Protein 1USP (pdb70)

Foldseek 3Di:
DPDDWDWDWDDDQQIWIATPVRPGTFGAWDPVVVTPNDPTHYDQRVLFVVQQVLLVVLLVVVCVVVVHDQAPVKGKGKDWDWDDDDVDIAIEIEIEIEGPPDDPVVRVVSVSSLVVRVVNVVCPPPYPYHYYYPD/DDPDDWDWDWDDDQQIWIATPVRPDTFTAWDCVVVTPNDPTDHDQVVVFVVQQVLLVVLLVVVCVVVVHDFAPPKGKGWDWDQPVHDIEIEIEIEGPPDDQVVQVVSVSSLVVRVVNVVCPPPYHYHYYYDD

CATH classification: 2.20.25.10 (+1 more: 3.30.300.20)

InterPro domains:
  IPR003718 OsmC/Ohr conserved domain [PF02566] (40-136)
  IPR015946 K homology domain-like, alpha/beta [G3DSA:3.30.300.20] (45-139)
  IPR019953 Organic hydroperoxide resistance protein famiy [PTHR33797] (1-138)
  IPR019953 Organic hydroperoxide resistance protein famiy [TIGR03561] (4-137)
  IPR036102 OsmC/Ohr superfamily [SSF82784] (4-137)

B-factor: mean 30.64, std 10.86, range [13.03, 68.39]

Nearest PDB structures (foldseek):
  1usp-assembly1_B  TM=1.008E+00  e=1.840E-27  Deinococcus radiodurans R1 = ATCC 13939 = DSM 20539
  4xx2-assembly1_A  TM=9.517E-01  e=1.923E-16  Xylella fastidiosa 9a5c
  6mjn-assembly2_C  TM=9.266E-01  e=4.717E-16  Legionella pneumophila
  2bjo-assembly1_B  TM=8.890E-01  e=3.665E-15  Bacillus subtilis
  9k1j-assembly1_B  TM=9.140E-01  e=3.452E-14  Acinetobacter baumannii

Radius of gyration: 17.96 Å; Cα contacts (8 Å, |Δi|>4): 668; chains: 2; bounding box: 47×34×55 Å

Solvent-accessible surface area: 12002 Å² total

Organism: Deinococcus radiodurans (strain ATCC 13939 / DSM 20539 / JCM 16871 / CCUG 27074 / LMG 4051 / NBRC 15346 / NCIMB 9279 / VKM B-1422 / R1) (NCBI:txid243230)

Secondary structure (DSSP, 8-state):
--EEEEEEEE-SSS-EEEETTSS-EEEB----------S-B-HHHHHHHHHHHHHHHHHHHHHHHTT----SS-EEEEEEEEEEETTEEEEEEEEEEE-TT--HHHHHH--HHHHH-HHHHHHTTTS--EEEE--/--SEEEEEEEE-STT-EEEETTSS-EEEB----------S-B-HHHHHHHHHHHHHHHHHHHHHHHHT----TT-EEEEEEEEE--EEEEEEEEE-TT--HHHHHH--HHHHH-HHHHHHTTTS-EEEEE--

Sequence (267 aa):
NVYTAEATATGGRAGTTRSSDDRLNLDLSVPAEGGDGGPGTNPEQLFAAGYAACFQGALGVVSRRQKIDVPADSTITARVGLQKAGLAFALDVELEGHFPGLSREQAEGLHAAHEVCPYSAATRNNVDVRLKVREANVYTAEATATGGRAGTTRSSDDRLNLDLSVPAEGGDGGPGTNPEQLFAAGYAACFQGALGVVSRRNKIDVPADSTITARVGLQKFALDVELEGHFPGLSREQAEGLHAAHEVCPYSAATRNNVDVRLKVRE

Structure (mmCIF, N/CA/C/O backbone):
data_1USP
#
_entry.id   1USP
#
_cell.length_a   45.408
_cell.length_b   56.600
_cell.length_c   49.458
_cell.angle_alpha   90.00
_cell.angle_beta   90.27
_cell.angle_gamma   90.00
#
_symmetry.space_group_name_H-M   'P 1 21 1'
#
loop_
_entity.id
_entity.type
_entity.pdbx_description
1 polymer 'ORGANIC HYDROPEROXIDE RESISTANCE PROTEIN'
2 polymer 'ORGANIC HYDROPEROXIDE RESISTANCE PROTEIN'
3 non-polymer GLYCEROL
4 water water
#
loop_
_atom_site.group_PDB
_atom_site.id
_atom_site.type_symbol
_atom_site.label_atom_id
_atom_site.label_alt_id
_atom_site.label_comp_id
_atom_site.label_asym_id
_atom_site.label_entity_id
_atom_site.label_seq_id
_atom_site.pdbx_PDB_ins_code
_atom_site.Cartn_x
_atom_site.Cartn_y
_atom_site.Cartn_z
_atom_site.occupancy
_atom_site.B_iso_or_equiv
_atom_site.auth_seq_id
_atom_site.auth_comp_id
_atom_site.auth_asym_id
_atom_site.auth_atom_id
_atom_site.pdbx_PDB_model_num
ATOM 1 N N . ASN A 1 3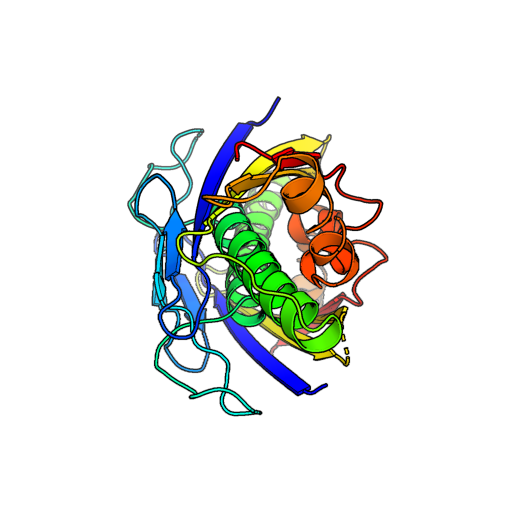 ? 9.793 3.029 7.357 1.00 44.84 3 ASN A N 1
ATOM 2 C CA . ASN A 1 3 ? 10.168 4.402 6.984 1.00 44.53 3 ASN A CA 1
ATOM 3 C C . ASN A 1 3 ? 9.005 5.413 6.968 1.00 43.10 3 ASN A C 1
ATOM 4 O O . ASN A 1 3 ? 8.281 5.543 5.981 1.00 43.84 3 ASN A O 1
ATOM 9 N N . VAL A 1 4 ? 8.877 6.135 8.079 1.00 40.62 4 VAL A N 1
ATOM 10 C CA . VAL A 1 4 ? 7.809 7.102 8.324 1.00 39.12 4 VAL A CA 1
ATOM 11 C C . VAL A 1 4 ? 8.159 8.565 7.971 1.00 36.58 4 VAL A C 1
ATOM 12 O O . VAL A 1 4 ? 7.273 9.433 7.991 1.00 35.49 4 VAL A O 1
ATOM 16 N N . TYR A 1 5 ? 9.436 8.834 7.677 1.00 32.57 5 TYR A N 1
ATOM 17 C CA . TYR A 1 5 ? 9.894 10.170 7.262 1.00 30.60 5 TYR A CA 1
ATOM 18 C C . TYR A 1 5 ? 11.311 10.115 6.664 1.00 28.43 5 TYR A C 1
ATOM 19 O O . TYR A 1 5 ? 12.129 9.323 7.102 1.00 27.24 5 TYR A O 1
ATOM 28 N N . THR A 1 6 ? 11.578 10.944 5.660 1.00 28.09 6 THR A N 1
ATOM 29 C CA . THR A 1 6 ? 12.931 11.101 5.106 1.00 27.63 6 THR A CA 1
ATOM 30 C C . THR A 1 6 ? 13.288 12.579 4.962 1.00 26.97 6 THR A C 1
ATOM 31 O O . THR A 1 6 ? 12.523 13.356 4.380 1.00 27.92 6 THR A O 1
ATOM 35 N N . ALA A 1 7 ? 14.441 12.958 5.514 1.00 23.81 7 ALA A N 1
ATOM 36 C CA . ALA A 1 7 ? 14.992 14.294 5.381 1.00 22.48 7 ALA A CA 1
ATOM 37 C C . ALA A 1 7 ? 16.172 14.274 4.428 1.00 21.72 7 ALA A C 1
ATOM 38 O O . ALA A 1 7 ? 16.883 13.272 4.318 1.00 21.06 7 ALA A O 1
ATOM 40 N N . GLU A 1 8 ? 16.382 15.393 3.762 1.00 21.40 8 GLU A N 1
ATOM 41 C CA . GLU A 1 8 ? 17.503 15.549 2.853 1.00 24.00 8 GLU A CA 1
ATOM 42 C C . GLU A 1 8 ? 18.183 16.883 3.028 1.00 23.25 8 GLU A C 1
ATOM 43 O O . GLU A 1 8 ? 17.526 17.902 3.154 1.00 24.24 8 GLU A O 1
ATOM 49 N N . ALA A 1 9 ? 19.513 16.874 2.997 1.00 21.52 9 ALA A N 1
ATOM 50 C CA . ALA A 1 9 ? 20.275 18.116 3.051 1.00 20.67 9 ALA A CA 1
ATOM 51 C C . ALA A 1 9 ? 21.462 18.015 2.150 1.00 20.07 9 ALA A C 1
ATOM 52 O O . ALA A 1 9 ? 21.988 16.937 1.939 1.00 21.07 9 ALA A O 1
ATOM 54 N N . THR A 1 10 ? 21.869 19.151 1.609 1.00 21.12 10 THR A N 1
ATOM 55 C CA . THR A 1 10 ? 23.050 19.215 0.780 1.00 21.96 10 THR A CA 1
ATOM 56 C C . THR A 1 10 ? 24.037 20.239 1.323 1.00 21.77 10 THR A C 1
ATOM 57 O O . THR A 1 10 ? 23.657 21.367 1.657 1.00 22.38 10 THR A O 1
ATOM 61 N N . ALA A 1 11 ? 25.305 19.843 1.396 1.00 22.53 11 ALA A N 1
ATOM 62 C CA . ALA A 1 11 ? 26.369 20.709 1.887 1.00 21.89 11 ALA A CA 1
ATOM 63 C C . ALA A 1 11 ? 27.383 20.997 0.794 1.00 22.81 11 ALA A C 1
ATOM 64 O O . ALA A 1 11 ? 27.754 20.092 0.052 1.00 20.22 11 ALA A O 1
ATOM 66 N N . THR A 1 12 ? 27.806 22.262 0.704 1.00 24.66 12 THR A N 1
ATOM 67 C CA . THR A 1 12 ? 28.901 22.698 -0.174 1.00 28.62 12 THR A CA 1
ATOM 68 C C . THR A 1 12 ? 30.146 22.952 0.673 1.00 33.05 12 THR A C 1
ATOM 69 O O . THR A 1 12 ? 30.063 22.977 1.896 1.00 33.98 12 THR A O 1
ATOM 73 N N . GLY A 1 13 ? 31.295 23.158 0.027 1.00 36.63 13 GLY A N 1
ATOM 74 C CA . GLY A 1 13 ? 32.547 23.368 0.743 1.00 39.88 13 GLY A CA 1
ATOM 75 C C . GLY A 1 13 ? 33.083 24.776 0.603 1.00 42.20 13 GLY A C 1
ATOM 76 O O . GLY A 1 13 ? 32.425 25.640 0.031 1.00 41.46 13 GLY A O 1
ATOM 77 N N . GLY A 1 14 ? 34.262 25.007 1.179 1.00 46.28 14 GLY A N 1
ATOM 78 C CA . GLY A 1 14 ? 35.149 26.082 0.747 1.00 48.92 14 GLY A CA 1
ATOM 79 C C . GLY A 1 14 ? 35.004 27.457 1.375 1.00 51.47 14 GLY A C 1
ATOM 80 O O . GLY A 1 14 ? 35.075 28.469 0.660 1.00 52.33 14 GLY A O 1
ATOM 81 N N . ARG A 1 15 ? 34.838 27.501 2.698 1.00 52.59 15 ARG A N 1
ATOM 82 C CA . ARG A 1 15 ? 34.763 28.759 3.464 1.00 52.97 15 ARG A CA 1
ATOM 83 C C . ARG A 1 15 ? 33.388 29.413 3.338 1.00 52.13 15 ARG A C 1
ATOM 84 O O . ARG A 1 15 ? 32.733 29.689 4.346 1.00 52.85 15 ARG A O 1
ATOM 86 N N . ALA A 1 16 ? 32.964 29.672 2.100 1.00 50.06 16 ALA A N 1
ATOM 87 C CA . ALA A 1 16 ? 31.578 29.989 1.803 1.00 46.92 16 ALA A CA 1
ATOM 88 C C . ALA A 1 16 ? 30.643 28.788 1.894 1.00 42.89 16 ALA A C 1
ATOM 89 O O . ALA A 1 16 ? 29.620 28.767 1.207 1.00 44.91 16 ALA A O 1
ATOM 90 N N . GLY A 1 17 ? 30.969 27.807 2.741 1.00 38.61 17 GLY A N 1
ATOM 91 C CA . GLY A 1 17 ? 30.198 26.581 2.856 1.00 33.25 17 GLY A CA 1
ATOM 92 C C . GLY A 1 17 ? 28.804 26.783 3.416 1.00 29.31 17 GLY A C 1
ATOM 93 O O . GLY A 1 17 ? 28.570 27.672 4.236 1.00 26.04 17 GLY A O 1
ATOM 94 N N . THR A 1 18 ? 27.860 25.962 2.963 1.00 26.91 18 THR A N 1
ATOM 95 C CA . THR A 1 18 ? 26.509 25.979 3.496 1.00 25.59 18 THR A CA 1
ATOM 96 C C . THR A 1 18 ? 26.037 24.551 3.666 1.00 23.30 18 THR A C 1
ATOM 97 O O . THR A 1 18 ? 26.555 23.644 3.029 1.00 21.81 18 THR A O 1
ATOM 101 N N . THR A 1 19 ? 25.034 24.358 4.508 1.00 21.39 19 THR A N 1
ATOM 102 C CA . THR A 1 19 ? 24.294 23.115 4.503 1.00 20.82 19 THR A CA 1
ATOM 103 C C . THR A 1 19 ? 22.798 23.460 4.539 1.00 20.85 19 THR A C 1
ATOM 104 O O . THR A 1 19 ? 22.361 24.296 5.318 1.00 20.73 19 THR A O 1
ATOM 108 N N . ARG A 1 20 ? 22.040 22.841 3.652 1.00 21.99 20 ARG A N 1
ATOM 109 C CA . ARG A 1 20 ? 20.707 23.309 3.325 1.00 24.43 20 ARG A CA 1
ATOM 110 C C . ARG A 1 20 ? 19.781 22.137 3.103 1.00 23.94 20 ARG A C 1
ATOM 111 O O . ARG A 1 20 ? 20.098 21.246 2.339 1.00 23.25 20 ARG A O 1
ATOM 119 N N . SER A 1 21 ? 18.632 22.132 3.767 1.00 23.55 21 SER A N 1
ATOM 120 C CA . SER A 1 21 ? 17.653 21.068 3.563 1.00 25.25 21 SER A CA 1
ATOM 121 C C . SER A 1 21 ? 16.879 21.279 2.262 1.00 26.27 21 SER A C 1
ATOM 122 O O . SER A 1 21 ? 16.713 22.408 1.797 1.00 25.79 21 SER A O 1
ATOM 125 N N . SER A 1 22 ? 16.406 20.184 1.692 1.00 28.48 22 SER A N 1
ATOM 126 C CA . SER A 1 22 ? 15.664 20.200 0.423 1.00 31.12 22 SER A CA 1
ATOM 127 C C . SER A 1 22 ? 14.368 21.025 0.456 1.00 33.08 22 SER A C 1
ATOM 128 O O . SER A 1 22 ? 13.874 21.444 -0.593 1.00 34.02 22 SER A O 1
ATOM 131 N N . ASP A 1 23 ? 13.840 21.273 1.655 1.00 32.48 23 ASP A N 1
ATOM 132 C CA . ASP A 1 23 ? 12.556 21.971 1.826 1.00 31.53 23 ASP A CA 1
ATOM 133 C C . ASP A 1 23 ? 12.706 23.395 2.359 1.00 31.25 23 ASP A C 1
ATOM 134 O O . ASP A 1 23 ? 11.719 24.009 2.770 1.00 30.39 23 ASP A O 1
ATOM 139 N N . ASP A 1 24 ? 13.945 23.894 2.383 1.00 31.13 24 ASP A N 1
ATOM 140 C CA . ASP A 1 24 ? 14.280 25.246 2.847 1.00 33.12 24 ASP A CA 1
ATOM 141 C C . ASP A 1 24 ? 14.146 25.503 4.359 1.00 31.38 24 ASP A C 1
ATOM 142 O O . ASP A 1 24 ? 14.394 26.630 4.811 1.00 31.79 24 ASP A O 1
ATOM 147 N N . ARG A 1 25 ? 13.798 24.488 5.151 1.00 29.93 25 ARG A N 1
ATOM 148 C CA . ARG A 1 25 ? 13.666 24.693 6.598 1.00 28.85 25 ARG A CA 1
ATOM 149 C C . ARG A 1 25 ? 15.016 24.988 7.247 1.00 26.65 25 ARG A C 1
ATOM 150 O O . ARG A 1 25 ? 15.096 25.745 8.210 1.00 26.87 25 ARG A O 1
ATOM 158 N N . LEU A 1 26 ? 16.070 24.377 6.723 1.00 24.65 26 LEU A N 1
ATOM 159 C CA . LEU A 1 26 ? 17.433 24.672 7.160 1.00 23.41 26 LEU A CA 1
ATOM 160 C C . LEU A 1 26 ? 18.203 25.348 6.039 1.00 23.25 26 LEU A C 1
ATOM 161 O O . LEU A 1 26 ? 18.273 24.827 4.947 1.00 22.49 26 LEU A O 1
ATOM 166 N N . ASN A 1 27 ? 18.792 26.500 6.331 1.00 23.27 27 ASN A N 1
ATOM 167 C CA . ASN A 1 27 ? 19.531 27.277 5.341 1.00 24.31 27 ASN A CA 1
ATOM 168 C C . ASN A 1 27 ? 20.714 27.917 6.080 1.00 22.49 27 ASN A C 1
ATOM 169 O O . ASN A 1 27 ? 20.712 29.090 6.483 1.00 20.28 27 ASN A O 1
ATOM 174 N N . LEU A 1 28 ? 21.734 27.104 6.277 1.00 22.15 28 LEU A N 1
ATOM 175 C CA . LEU A 1 28 ? 22.768 27.435 7.238 1.00 22.85 28 LEU A CA 1
ATOM 176 C C . LEU A 1 28 ? 24.114 27.615 6.598 1.00 22.90 28 LEU A C 1
ATOM 177 O O . LEU A 1 28 ? 24.514 26.869 5.715 1.00 23.65 28 LEU A O 1
ATOM 182 N N . ASP A 1 29 ? 24.813 28.623 7.082 1.00 22.02 29 ASP A N 1
ATOM 183 C CA . ASP A 1 29 ? 26.195 28.836 6.750 1.00 23.82 29 ASP A CA 1
ATOM 184 C C . ASP A 1 29 ? 27.003 27.959 7.663 1.00 23.09 29 ASP A C 1
ATOM 185 O O . ASP A 1 29 ? 26.546 27.627 8.771 1.00 20.99 29 ASP A O 1
ATOM 190 N N . LEU A 1 30 ? 28.193 27.584 7.199 1.00 22.21 30 LEU A N 1
ATOM 191 C CA . LEU A 1 30 ? 29.140 26.789 7.984 1.00 22.20 30 LEU A CA 1
ATOM 192 C C . LEU A 1 30 ? 30.401 27.590 8.189 1.00 21.73 30 LEU A C 1
ATOM 193 O O . LEU A 1 30 ? 30.864 28.260 7.255 1.00 20.68 30 LEU A O 1
ATOM 198 N N . SER A 1 31 ? 30.933 27.541 9.406 1.00 20.93 31 SER A N 1
ATOM 199 C CA . SER A 1 31 ? 32.222 28.138 9.712 1.00 23.01 31 SER A CA 1
ATOM 200 C C . SER A 1 31 ? 33.018 27.169 10.558 1.00 23.82 31 SER A C 1
ATOM 201 O O . SER A 1 31 ? 32.457 26.463 11.419 1.00 23.30 31 SER A O 1
ATOM 204 N N . VAL A 1 32 ? 34.329 27.133 10.329 1.00 24.66 32 VAL A N 1
ATOM 205 C CA . VAL A 1 32 ? 35.214 26.344 11.169 1.00 25.38 32 VAL A CA 1
ATOM 206 C C . VAL A 1 32 ? 35.555 27.163 12.407 1.00 26.14 32 VAL A C 1
ATOM 207 O O . VAL A 1 32 ? 35.978 28.325 12.287 1.00 25.78 32 VAL A O 1
ATOM 211 N N . PRO A 1 33 ? 35.329 26.601 13.596 1.00 26.30 33 PRO A N 1
ATOM 212 C CA . PRO A 1 33 ? 35.620 27.321 14.841 1.00 27.81 33 PRO A CA 1
ATOM 213 C C . PRO A 1 33 ? 37.090 27.710 15.021 1.00 30.84 33 PRO A C 1
ATOM 214 O O . PRO A 1 33 ? 38.005 26.993 14.602 1.00 29.63 33 PRO A O 1
ATOM 218 N N . ALA A 1 34 ? 37.289 28.875 15.629 1.00 33.98 34 ALA A N 1
ATOM 219 C CA . ALA A 1 34 ? 38.617 29.401 15.932 1.00 37.41 34 ALA A CA 1
ATOM 220 C C . ALA A 1 34 ? 39.455 28.406 16.730 1.00 39.88 34 ALA A C 1
ATOM 221 O O . ALA A 1 34 ? 40.670 28.363 16.584 1.00 40.27 34 ALA A O 1
ATOM 223 N N . GLU A 1 35 ? 38.784 27.596 17.546 1.00 42.44 35 GLU A N 1
ATOM 224 C CA . GLU A 1 35 ? 39.424 26.566 18.358 1.00 44.78 35 GLU A CA 1
ATOM 225 C C . GLU A 1 35 ? 40.138 25.479 17.520 1.00 45.36 35 GLU A C 1
ATOM 226 O O . GLU A 1 35 ? 41.114 24.880 17.988 1.00 46.77 35 GLU A O 1
ATOM 240 N N . GLY A 1 37 ? 41.421 26.263 14.372 1.00 40.57 37 GLY A N 1
ATOM 241 C CA . GLY A 1 37 ? 42.172 26.973 13.345 1.00 39.90 37 GLY A CA 1
ATOM 242 C C . GLY A 1 37 ? 41.346 27.615 12.242 1.00 39.82 37 GLY A C 1
ATOM 243 O O . GLY A 1 37 ? 41.895 28.055 11.232 1.00 39.84 37 GLY A O 1
ATOM 244 N N . GLY A 1 38 ? 40.029 27.683 12.427 1.00 38.19 38 GLY A N 1
ATOM 245 C CA . GLY A 1 38 ? 39.159 28.352 11.476 1.00 36.61 38 GLY A CA 1
ATOM 246 C C . GLY A 1 38 ? 39.019 29.814 11.829 1.00 35.74 38 GLY A C 1
ATOM 247 O O . GLY A 1 38 ? 39.581 30.264 12.814 1.00 36.29 38 GLY A O 1
ATOM 248 N N . ASP A 1 39 ? 38.243 30.548 11.041 1.00 35.12 39 ASP A N 1
ATOM 249 C CA . ASP A 1 39 ? 38.077 31.991 11.247 1.00 34.68 39 ASP A CA 1
ATOM 250 C C . ASP A 1 39 ? 37.063 32.374 12.353 1.00 33.09 39 ASP A C 1
ATOM 251 O O . ASP A 1 39 ? 36.950 33.543 12.702 1.00 31.07 39 ASP A O 1
ATOM 256 N N . GLY A 1 40 ? 36.347 31.396 12.908 1.00 31.26 40 GLY A N 1
ATOM 257 C CA . GLY A 1 40 ? 35.388 31.671 13.971 1.00 29.60 40 GLY A CA 1
ATOM 258 C C . GLY A 1 40 ? 34.210 32.514 13.511 1.00 27.64 40 GLY A C 1
ATOM 259 O O . GLY A 1 40 ? 33.671 33.304 14.279 1.00 27.30 40 GLY A O 1
ATOM 260 N N . GLY A 1 41 ? 33.818 32.342 12.251 1.00 25.44 41 GLY A N 1
ATOM 261 C CA . GLY A 1 41 ? 32.702 33.059 11.672 1.00 23.77 41 GLY A CA 1
ATOM 262 C C . GLY A 1 41 ? 31.362 32.607 12.233 1.00 23.22 41 GLY A C 1
ATOM 263 O O . GLY A 1 41 ? 31.310 31.676 13.040 1.00 24.63 41 GLY A O 1
ATOM 264 N N . PRO A 1 42 ? 30.289 33.250 11.794 1.00 20.82 42 PRO A N 1
ATOM 265 C CA . PRO A 1 42 ? 28.938 33.040 12.349 1.00 21.36 42 PRO A CA 1
ATOM 266 C C . PRO A 1 42 ? 28.234 31.754 11.903 1.00 21.12 42 PRO A C 1
ATOM 267 O O . PRO A 1 42 ? 27.148 31.457 12.412 1.00 21.72 42 PRO A O 1
ATOM 271 N N . GLY A 1 43 ? 28.795 31.043 10.927 1.00 20.14 43 GLY A N 1
ATOM 272 C CA . GLY A 1 43 ? 28.262 29.758 10.508 1.00 18.20 43 GLY A CA 1
ATOM 273 C C . GLY A 1 43 ? 28.412 28.697 11.588 1.00 17.29 43 GLY A C 1
ATOM 274 O O . GLY A 1 43 ? 29.250 28.831 12.493 1.00 18.83 43 GLY A O 1
ATOM 275 N N . THR A 1 44 ? 27.573 27.667 11.502 1.00 17.17 44 THR A N 1
ATOM 276 C CA . THR A 1 44 ? 27.559 26.5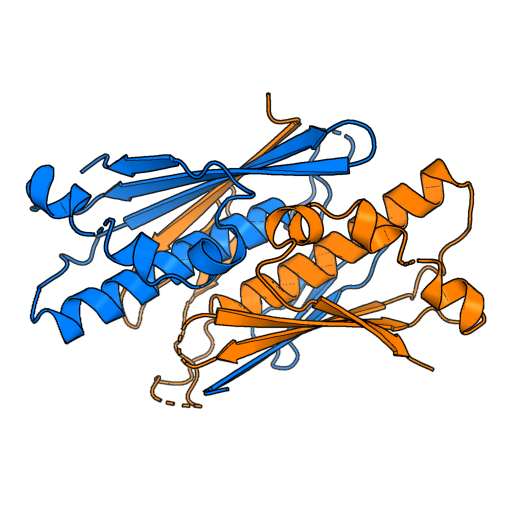45 12.437 1.00 16.86 44 THR A CA 1
ATOM 277 C C . THR A 1 44 ? 28.579 25.512 11.983 1.00 17.79 44 THR A C 1
ATOM 278 O O . THR A 1 44 ? 29.406 25.777 11.098 1.00 16.91 44 THR A O 1
ATOM 282 N N . ASN A 1 45 ? 28.579 24.351 12.631 1.00 17.16 45 ASN A N 1
ATOM 283 C CA . ASN A 1 45 ? 29.521 23.293 12.318 1.00 17.15 45 ASN A CA 1
ATOM 284 C C . ASN A 1 45 ? 28.866 21.937 12.642 1.00 17.89 45 ASN A C 1
ATOM 285 O O . ASN A 1 45 ? 27.814 21.903 13.296 1.00 18.35 45 ASN A O 1
ATOM 290 N N . PRO A 1 46 ? 29.451 20.829 12.192 1.00 17.75 46 PRO A N 1
ATOM 291 C CA . PRO A 1 46 ? 28.854 19.505 12.413 1.00 17.70 46 PRO A CA 1
ATOM 292 C C . PRO A 1 46 ? 28.629 19.104 13.876 1.00 17.38 46 PRO A C 1
ATOM 293 O O . PRO A 1 46 ? 27.617 18.508 14.192 1.00 15.44 46 PRO A O 1
ATOM 297 N N . GLU A 1 47 ? 29.548 19.446 14.763 1.00 17.43 47 GLU A N 1
ATOM 298 C CA . GLU A 1 47 ? 29.400 19.082 16.178 1.00 18.96 47 GLU A CA 1
ATOM 299 C C . GLU A 1 47 ? 28.240 19.833 16.787 1.00 16.57 47 GLU A C 1
ATOM 300 O O . GLU A 1 47 ? 27.468 19.298 17.573 1.00 16.81 47 GLU A O 1
ATOM 306 N N . GLN A 1 48 ? 28.129 21.095 16.415 1.00 15.38 48 GLN A N 1
ATOM 307 C CA . GLN A 1 48 ? 27.030 21.919 16.857 1.00 14.39 48 GLN A CA 1
ATOM 308 C C . GLN A 1 48 ? 25.690 21.466 16.302 1.00 13.79 48 GLN A C 1
ATOM 309 O O . GLN A 1 48 ? 24.668 21.479 16.998 1.00 14.68 48 GLN A O 1
ATOM 315 N N . LEU A 1 49 ? 25.682 21.030 15.050 1.00 14.20 49 LEU A N 1
ATOM 316 C CA . LEU A 1 49 ? 24.451 20.517 14.446 1.00 14.03 49 LEU A CA 1
ATOM 317 C C . LEU A 1 49 ? 24.049 19.213 15.152 1.00 15.02 49 LEU A C 1
ATOM 318 O O . LEU A 1 49 ? 22.876 18.986 15.447 1.00 13.03 49 LEU A O 1
ATOM 323 N N . PHE A 1 50 ? 25.036 18.397 15.494 1.00 14.28 50 PHE A N 1
ATOM 324 C CA . PHE A 1 50 ? 24.763 17.143 16.201 1.00 14.25 50 PHE A CA 1
ATOM 325 C C . PHE A 1 50 ? 24.153 17.424 17.580 1.00 13.97 50 PHE A C 1
ATOM 326 O O . PHE A 1 50 ? 23.215 16.745 17.996 1.00 15.16 50 PHE A O 1
ATOM 334 N N . ALA A 1 51 ? 24.682 18.431 18.259 1.00 14.76 51 ALA A N 1
ATOM 335 C CA . ALA A 1 51 ? 24.236 18.818 19.599 1.00 14.53 51 ALA A CA 1
ATOM 336 C C . ALA A 1 51 ? 22.800 19.272 19.506 1.00 15.57 51 ALA A C 1
ATOM 337 O O . ALA A 1 51 ? 21.959 18.798 20.244 1.00 15.83 51 ALA A O 1
ATOM 339 N N . ALA A 1 52 ? 22.512 20.141 18.536 1.00 13.80 52 ALA A N 1
ATOM 340 C CA . ALA A 1 52 ? 21.167 20.668 18.370 1.00 15.83 52 ALA A CA 1
ATOM 341 C C . ALA A 1 52 ? 20.178 19.565 18.036 1.00 15.67 52 ALA A C 1
ATOM 342 O O . ALA A 1 52 ? 19.060 19.549 18.555 1.00 17.73 52 ALA A O 1
ATOM 344 N N . GLY A 1 53 ? 20.594 18.633 17.188 1.00 13.62 53 GLY A N 1
ATOM 345 C CA . GLY A 1 53 ? 19.734 17.532 16.784 1.00 13.71 53 GLY A 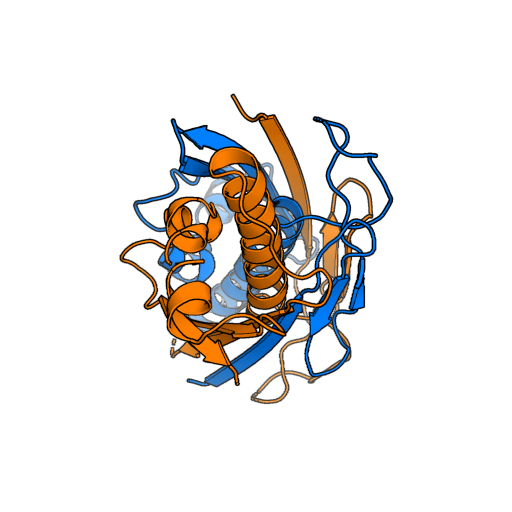CA 1
ATOM 346 C C . GLY A 1 53 ? 19.496 16.515 17.885 1.00 14.29 53 GLY A C 1
ATOM 347 O O . GLY A 1 53 ? 18.379 16.033 18.070 1.00 14.23 53 GLY A O 1
ATOM 348 N N . TYR A 1 54 ? 20.536 16.198 18.643 1.00 14.57 54 TYR A N 1
ATOM 349 C CA . TYR A 1 54 ? 20.433 15.191 19.712 1.00 15.71 54 TYR A CA 1
ATOM 350 C C . TYR A 1 54 ? 19.550 15.723 20.842 1.00 16.57 54 TYR A C 1
ATOM 351 O O . TYR A 1 54 ? 18.742 14.989 21.399 1.00 18.11 54 TYR A O 1
ATOM 360 N N . ALA A 1 55 ? 19.706 16.999 21.187 1.00 17.12 55 ALA A N 1
ATOM 361 C CA . ALA A 1 55 ? 18.847 17.608 22.201 1.00 17.47 55 ALA A CA 1
ATOM 362 C C . ALA A 1 55 ? 17.377 17.586 21.745 1.00 16.57 55 ALA A C 1
ATOM 363 O O . ALA A 1 55 ? 16.488 17.267 22.530 1.00 15.84 55 ALA A O 1
ATOM 365 N N . ALA A 1 56 ? 17.138 17.889 20.475 1.00 16.56 56 ALA A N 1
ATOM 366 C CA . ALA A 1 56 ? 15.783 17.880 19.920 1.00 18.29 56 ALA A CA 1
ATOM 367 C C . ALA A 1 56 ? 15.180 16.459 19.913 1.00 19.07 56 ALA A C 1
ATOM 368 O O . ALA A 1 56 ? 13.994 16.269 20.192 1.00 18.68 56 ALA A O 1
ATOM 370 N N . CYS A 1 57 ? 16.019 15.470 19.611 1.00 18.17 57 CYS A N 1
ATOM 371 C CA . CYS A 1 57 ? 15.607 14.066 19.531 1.00 19.77 57 CYS A CA 1
ATOM 372 C C . CYS A 1 57 ? 15.201 13.551 20.906 1.00 20.59 57 CYS A C 1
ATOM 373 O O . CYS A 1 57 ? 14.242 12.798 21.047 1.00 19.52 57 CYS A O 1
ATOM 376 N N . PHE A 1 58 ? 15.947 13.964 21.924 1.00 20.43 58 PHE A N 1
ATOM 377 C CA . PHE A 1 58 ? 15.624 13.599 23.308 1.00 21.12 58 PHE A CA 1
ATOM 378 C C . PHE A 1 58 ? 14.308 14.213 23.738 1.00 20.31 58 PHE A C 1
ATOM 379 O O . PHE A 1 58 ? 13.558 13.596 24.451 1.00 20.04 58 PHE A O 1
ATOM 387 N N . GLN A 1 59 ? 14.030 15.432 23.297 1.00 22.40 59 GLN A N 1
ATOM 388 C CA . GLN A 1 59 ? 12.755 16.077 23.579 1.00 23.44 59 GLN A CA 1
ATOM 389 C C . GLN A 1 59 ? 11.594 15.351 22.900 1.00 24.79 59 GLN A C 1
ATOM 390 O O . GLN A 1 59 ? 10.534 15.189 23.506 1.00 27.08 59 GLN A O 1
ATOM 396 N N . GLY A 1 60 ? 11.791 14.908 21.661 1.00 24.35 60 GLY A N 1
ATOM 397 C CA . GLY A 1 60 ? 10.801 14.089 20.970 1.00 25.40 60 GLY A CA 1
ATOM 398 C C . GLY A 1 60 ? 10.595 12.766 21.686 1.00 25.67 60 GLY A C 1
ATOM 399 O O . GLY A 1 60 ? 9.456 12.294 21.869 1.00 26.20 60 GLY A O 1
ATOM 400 N N . ALA A 1 61 ? 11.699 12.173 22.129 1.00 23.51 61 ALA A N 1
ATOM 401 C CA . ALA A 1 61 ? 11.641 10.919 22.885 1.00 24.60 61 ALA A CA 1
ATOM 402 C C . ALA A 1 61 ? 10.888 11.087 24.214 1.00 25.99 61 ALA A C 1
ATOM 403 O O . ALA A 1 61 ? 10.170 10.183 24.648 1.00 26.98 61 ALA A O 1
ATOM 405 N N . LEU A 1 62 ? 11.056 12.229 24.867 1.00 27.37 62 LEU A N 1
ATOM 406 C CA . LEU A 1 62 ? 10.285 12.511 26.073 1.00 28.73 62 LEU A CA 1
ATOM 407 C C . LEU A 1 62 ? 8.802 12.587 25.754 1.00 30.95 62 LEU A C 1
ATOM 408 O O . LEU A 1 62 ? 7.975 12.185 26.565 1.00 32.16 62 LEU A O 1
ATOM 413 N N . GLY A 1 63 ? 8.480 13.111 24.575 1.00 32.43 63 GLY A N 1
ATOM 414 C CA . GLY A 1 63 ? 7.111 13.165 24.088 1.00 34.75 63 GLY A CA 1
ATOM 415 C C . GLY A 1 63 ? 6.535 11.778 23.915 1.00 35.81 63 GLY A C 1
ATOM 416 O O . GLY A 1 63 ? 5.412 11.512 24.342 1.00 36.36 63 GLY A O 1
ATOM 417 N N . VAL A 1 64 ? 7.329 10.888 23.319 1.00 35.79 64 VAL A N 1
ATOM 418 C CA . VAL A 1 64 ? 6.939 9.503 23.084 1.00 36.46 64 VAL A CA 1
ATOM 419 C C . VAL A 1 64 ? 6.721 8.781 24.408 1.00 36.79 64 VAL A C 1
ATOM 420 O O . VAL A 1 64 ? 5.754 8.042 24.554 1.00 37.28 64 VAL A O 1
ATOM 424 N N . VAL A 1 65 ? 7.616 9.014 25.361 1.00 36.77 65 VAL A N 1
ATOM 425 C CA . VAL A 1 65 ? 7.580 8.339 26.649 1.00 37.96 65 VAL A CA 1
ATOM 426 C C . VAL A 1 65 ? 6.353 8.756 27.466 1.00 40.44 65 VAL A C 1
ATOM 427 O O . VAL A 1 65 ? 5.736 7.920 28.121 1.00 40.91 65 VAL A O 1
ATOM 431 N N . SER A 1 66 ? 5.999 10.035 27.423 1.00 42.71 66 SER A N 1
ATOM 432 C CA . SER A 1 66 ? 4.880 10.548 28.216 1.00 44.91 66 SER A CA 1
ATOM 433 C C . SER A 1 66 ? 3.546 9.990 27.722 1.00 46.68 66 SER A C 1
ATOM 434 O O . SER A 1 66 ? 2.689 9.631 28.524 1.00 46.68 66 SER A O 1
ATOM 437 N N . ARG A 1 67 ? 3.384 9.901 26.404 1.00 49.00 67 ARG A N 1
ATOM 438 C CA . ARG A 1 67 ? 2.159 9.365 25.802 1.00 51.04 67 ARG A CA 1
ATOM 439 C C . ARG A 1 67 ? 1.991 7.879 26.099 1.00 52.40 67 ARG A C 1
ATOM 440 O O . ARG A 1 67 ? 0.918 7.435 26.524 1.00 51.85 67 ARG A O 1
ATOM 448 N N . ARG A 1 68 ? 3.059 7.121 25.871 1.00 53.76 68 ARG A N 1
ATOM 449 C CA . ARG A 1 68 ? 3.047 5.676 26.073 1.00 55.49 68 ARG A CA 1
ATOM 450 C C . ARG A 1 68 ? 2.859 5.297 27.549 1.00 56.54 68 ARG A C 1
ATOM 451 O O . ARG A 1 68 ? 2.192 4.304 27.848 1.00 56.50 68 ARG A O 1
ATOM 459 N N . GLN A 1 69 ? 3.425 6.091 28.458 1.00 57.27 69 GLN A N 1
ATOM 460 C CA . GLN A 1 69 ? 3.350 5.807 29.894 1.00 58.38 69 GLN A CA 1
ATOM 461 C C . GLN A 1 69 ? 2.282 6.634 30.634 1.00 59.21 69 GLN A C 1
ATOM 462 O O . GLN A 1 69 ? 2.207 6.579 31.861 1.00 59.59 69 GLN A O 1
ATOM 468 N N . LYS A 1 70 ? 1.466 7.393 29.897 1.00 59.59 70 LYS A N 1
ATOM 469 C CA . LYS A 1 70 ? 0.463 8.300 30.489 1.00 60.15 70 LYS A CA 1
ATOM 470 C C . LYS A 1 70 ? 1.046 9.205 31.585 1.00 60.34 70 LYS A C 1
ATOM 471 O O . LYS A 1 70 ? 0.407 9.446 32.613 1.00 60.17 70 LYS A O 1
ATOM 474 N N . ILE A 1 71 ? 2.263 9.692 31.346 1.00 60.83 71 ILE A N 1
ATOM 475 C CA . ILE A 1 71 ? 2.995 10.544 32.281 1.00 61.08 71 ILE A CA 1
ATOM 476 C C . ILE A 1 71 ? 2.967 12.005 31.818 1.00 61.12 71 ILE A C 1
ATOM 477 O O . ILE A 1 71 ? 2.649 12.294 30.663 1.00 60.96 71 ILE A O 1
ATOM 479 N N . ASP A 1 72 ? 3.308 12.915 32.729 1.00 61.09 72 ASP A N 1
ATOM 480 C CA . ASP A 1 72 ? 3.267 14.351 32.460 1.00 61.05 72 ASP A CA 1
ATOM 481 C C . ASP A 1 72 ? 4.655 14.956 32.645 1.00 59.15 72 ASP A C 1
ATOM 482 O O . ASP A 1 72 ? 5.184 14.995 33.758 1.00 59.34 72 ASP A O 1
ATOM 487 N N . VAL A 1 73 ? 5.248 15.416 31.548 1.00 56.77 73 VAL A N 1
ATOM 488 C CA . VAL A 1 73 ? 6.561 16.054 31.593 1.00 54.89 73 VAL A CA 1
ATOM 489 C C . VAL A 1 73 ? 6.317 17.549 31.718 1.00 53.69 73 VAL A C 1
ATOM 490 O O . VAL A 1 73 ? 5.572 18.116 30.918 1.00 54.46 73 VAL A O 1
ATOM 494 N N . PRO A 1 74 ? 6.926 18.189 32.711 1.00 52.13 74 PRO A N 1
ATOM 495 C CA . PRO A 1 74 ? 6.604 19.578 33.043 1.00 52.02 74 PRO A CA 1
ATOM 496 C C . PRO A 1 74 ? 6.294 20.470 31.846 1.00 52.42 74 PRO A C 1
ATOM 497 O O . PRO A 1 74 ? 5.158 20.929 31.739 1.00 54.24 74 PRO A O 1
ATOM 501 N N . ALA A 1 75 ? 7.260 20.659 30.952 1.00 51.65 75 ALA A N 1
ATOM 502 C CA . ALA A 1 75 ? 7.291 21.809 30.032 1.00 50.86 75 ALA A CA 1
ATOM 503 C C . ALA A 1 75 ? 7.957 22.940 30.797 1.00 48.67 75 ALA A C 1
ATOM 504 O O . ALA A 1 75 ? 7.788 23.077 32.018 1.00 50.12 75 ALA A O 1
ATOM 506 N N . ASP A 1 76 ? 8.754 23.724 30.087 1.00 45.34 76 ASP A N 1
ATOM 507 C CA . ASP A 1 76 ? 9.872 24.409 30.720 1.00 43.32 76 ASP A CA 1
ATOM 508 C C . ASP A 1 76 ? 10.980 23.378 31.017 1.00 39.73 76 ASP A C 1
ATOM 509 O O . ASP A 1 76 ? 12.065 23.748 31.470 1.00 40.68 76 ASP A O 1
ATOM 511 N N . SER A 1 77 ? 10.707 22.093 30.768 1.00 36.23 77 SER A N 1
ATOM 512 C CA . SER A 1 77 ? 11.748 21.072 30.813 1.00 33.76 77 SER A CA 1
ATOM 513 C C . SER A 1 77 ? 12.708 21.311 29.640 1.00 30.83 77 SER A C 1
ATOM 514 O O . SER A 1 77 ? 12.311 21.703 28.545 1.00 30.77 77 SER A O 1
ATOM 517 N N . THR A 1 78 ? 13.973 21.035 29.885 1.00 29.07 78 THR A N 1
ATOM 518 C CA . THR A 1 78 ? 15.057 21.504 29.040 1.00 26.97 78 THR A CA 1
ATOM 519 C C . THR A 1 78 ? 16.096 20.358 28.887 1.00 23.18 78 THR A C 1
ATOM 520 O O . THR A 1 78 ? 16.383 19.695 29.854 1.00 20.97 78 THR A O 1
ATOM 524 N N . ILE A 1 79 ? 16.604 20.108 27.671 1.00 20.18 79 ILE A N 1
ATOM 525 C CA . ILE A 1 79 ? 17.664 19.133 27.425 1.00 18.09 79 ILE A CA 1
ATOM 526 C C . ILE A 1 79 ? 18.847 19.846 26.766 1.00 17.22 79 ILE A C 1
ATOM 527 O O . ILE A 1 79 ? 18.683 20.488 25.750 1.00 15.74 79 ILE A O 1
ATOM 532 N N . THR A 1 80 ? 20.023 19.729 27.361 1.00 18.28 80 THR A N 1
ATOM 533 C CA . THR A 1 80 ? 21.252 20.307 26.823 1.00 18.86 80 THR A CA 1
ATOM 534 C C . THR A 1 80 ? 22.203 19.196 26.374 1.00 19.29 80 THR A C 1
ATOM 535 O O . THR A 1 80 ? 22.579 18.314 27.164 1.00 20.75 80 THR A O 1
ATOM 539 N N . ALA A 1 81 ? 22.569 19.214 25.094 1.00 17.45 81 ALA A N 1
ATOM 540 C CA . ALA A 1 81 ? 23.623 18.349 24.575 1.00 15.24 81 ALA A CA 1
ATOM 541 C C . ALA A 1 81 ? 24.958 19.078 24.454 1.00 15.69 81 ALA A C 1
ATOM 542 O O . ALA A 1 81 ? 25.014 20.185 23.922 1.00 15.71 81 ALA A O 1
ATOM 544 N N . ARG A 1 82 ? 26.021 18.442 24.933 1.00 16.51 82 ARG A N 1
ATOM 545 C CA . ARG A 1 82 ? 27.385 18.907 24.763 1.00 18.32 82 ARG A CA 1
ATOM 546 C C . ARG A 1 82 ? 28.127 17.872 23.924 1.00 18.55 82 ARG A C 1
ATOM 547 O O . ARG A 1 82 ? 28.229 16.702 24.294 1.00 18.55 82 ARG A O 1
ATOM 555 N N . VAL A 1 83 ? 28.594 18.302 22.760 1.00 19.14 83 VAL A N 1
ATOM 556 C CA . VAL A 1 83 ? 29.225 17.432 21.788 1.00 19.35 83 VAL A CA 1
ATOM 557 C C . VAL A 1 83 ? 30.635 17.945 21.508 1.00 22.38 83 VAL A C 1
ATOM 558 O O . VAL A 1 83 ? 30.805 19.036 20.956 1.00 23.11 83 VAL A O 1
ATOM 562 N N . GLY A 1 84 ? 31.628 17.154 21.895 1.00 23.23 84 GLY A N 1
ATOM 563 C CA . GLY A 1 84 ? 33.030 17.494 21.715 1.00 24.25 84 GLY A CA 1
ATOM 564 C C . GLY A 1 84 ? 33.668 16.666 20.623 1.00 24.86 84 GLY A C 1
ATOM 565 O O . GLY A 1 84 ? 33.333 15.493 20.438 1.00 27.28 84 GLY A O 1
ATOM 566 N N . LEU A 1 85 ? 34.558 17.294 19.872 1.00 24.64 85 LEU A N 1
ATOM 567 C CA . LEU A 1 85 ? 35.355 16.621 18.866 1.00 24.70 85 LEU A CA 1
ATOM 568 C C . LEU A 1 85 ? 36.676 16.212 19.497 1.00 25.75 85 LEU A C 1
ATOM 569 O O . LEU A 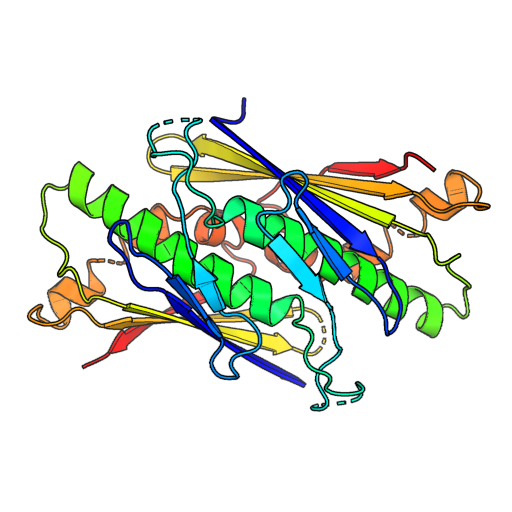1 85 ? 37.374 17.037 20.084 1.00 24.81 85 LEU A O 1
ATOM 574 N N . GLN A 1 86 ? 37.006 14.937 19.371 1.00 27.79 86 GLN A N 1
ATOM 575 C CA . GLN A 1 86 ? 38.249 14.395 19.891 1.00 31.65 86 GLN A CA 1
ATOM 576 C C . GLN A 1 86 ? 39.040 13.813 18.727 1.00 33.71 86 GLN A C 1
ATOM 577 O O . GLN A 1 86 ? 38.464 13.241 17.807 1.00 34.48 86 GLN A O 1
ATOM 583 N N . LYS A 1 87 ? 40.355 13.996 18.743 1.00 36.49 87 LYS A N 1
ATOM 584 C CA . LYS A 1 87 ? 41.229 13.370 17.758 1.00 39.29 87 LYS A CA 1
ATOM 585 C C . LYS A 1 87 ? 41.534 11.957 18.247 1.00 41.57 87 LYS A C 1
ATOM 586 O O . LYS A 1 87 ? 41.805 11.744 19.430 1.00 42.46 87 LYS A O 1
ATOM 592 N N . ALA A 1 88 ? 41.485 11.005 17.324 1.00 43.36 88 ALA A N 1
ATOM 593 C CA . ALA A 1 88 ? 41.665 9.589 17.627 1.00 44.67 88 ALA A CA 1
ATOM 594 C C . ALA A 1 88 ? 42.574 8.987 16.556 1.00 44.60 88 ALA A C 1
ATOM 595 O O . ALA A 1 88 ? 42.118 8.237 15.690 1.00 45.76 88 ALA A O 1
ATOM 597 N N . GLY A 1 89 ? 43.853 9.343 16.617 1.00 43.25 89 GLY A N 1
ATOM 598 C CA . GLY A 1 89 ? 44.808 8.989 15.584 1.00 42.48 89 GLY A CA 1
ATOM 599 C C . GLY A 1 89 ? 44.554 9.786 14.315 1.00 41.09 89 GLY A C 1
ATOM 600 O O . GLY A 1 89 ? 44.582 11.018 14.325 1.00 41.40 89 GLY A O 1
ATOM 601 N N . LEU A 1 90 ? 44.299 9.073 13.225 1.00 39.49 90 LEU A N 1
ATOM 602 C CA . LEU A 1 90 ? 43.873 9.682 11.967 1.00 38.10 90 LEU A CA 1
ATOM 603 C C . LEU A 1 90 ? 42.340 9.817 11.915 1.00 36.77 90 LEU A C 1
ATOM 604 O O . LEU A 1 90 ? 41.791 10.438 11.007 1.00 36.54 90 LEU A O 1
ATOM 609 N N . ALA A 1 91 ? 41.666 9.228 12.891 1.00 36.55 91 ALA A N 1
ATOM 610 C CA . ALA A 1 91 ? 40.215 9.302 12.993 1.00 36.17 91 ALA A CA 1
ATOM 611 C C . ALA A 1 91 ? 39.830 10.421 13.947 1.00 33.92 91 ALA A C 1
ATOM 612 O O . ALA A 1 91 ? 40.681 11.009 14.628 1.00 32.41 91 ALA A O 1
ATOM 614 N N . PHE A 1 92 ? 38.541 10.738 13.938 1.00 31.63 92 PHE A N 1
ATOM 615 C CA . PHE A 1 92 ? 37.936 11.637 14.893 1.00 29.80 92 PHE A CA 1
ATOM 616 C C . PHE A 1 92 ? 36.819 10.880 15.602 1.00 28.38 92 PHE A C 1
ATOM 617 O O . PHE A 1 92 ? 36.291 9.881 15.075 1.00 28.26 92 PHE A O 1
ATOM 625 N N . ALA A 1 93 ? 36.468 11.350 16.795 1.00 27.02 93 ALA A N 1
ATOM 626 C CA . ALA A 1 93 ? 35.365 10.774 17.566 1.00 26.34 93 ALA A CA 1
ATOM 627 C C . ALA A 1 93 ? 34.572 11.854 18.293 1.00 25.33 93 ALA A C 1
ATOM 628 O O . ALA A 1 93 ? 35.112 12.893 18.644 1.00 25.50 93 ALA A O 1
ATOM 630 N N . LEU A 1 94 ? 33.297 11.574 18.535 1.00 24.27 94 LEU A N 1
ATOM 631 C CA . LEU A 1 94 ? 32.420 12.474 19.265 1.00 24.16 94 LEU A CA 1
ATOM 632 C C . LEU A 1 94 ? 32.343 12.075 20.727 1.00 25.10 94 LEU A C 1
ATOM 633 O O . LEU A 1 94 ? 32.256 10.894 21.067 1.00 26.26 94 LEU A O 1
ATOM 638 N N . ASP A 1 95 ? 32.357 13.087 21.575 1.00 23.82 95 ASP A N 1
ATOM 639 C CA . ASP A 1 95 ? 32.180 12.947 22.996 1.00 25.99 95 ASP A CA 1
ATOM 640 C C . ASP A 1 95 ? 30.848 13.630 23.322 1.00 24.24 95 ASP A C 1
ATOM 641 O O . ASP A 1 95 ? 30.626 14.773 22.940 1.00 25.15 95 ASP A O 1
ATOM 646 N N . VAL A 1 96 ? 29.936 12.930 23.982 1.00 21.64 96 VAL A N 1
ATOM 647 C CA . VAL A 1 96 ? 28.581 13.444 24.164 1.00 21.44 96 VAL A CA 1
ATOM 648 C C . VAL A 1 96 ? 28.071 13.368 25.601 1.00 20.93 96 VAL A C 1
ATOM 649 O O . VAL A 1 96 ? 28.128 12.321 26.229 1.00 20.89 96 VAL A O 1
ATOM 653 N N . GLU A 1 97 ? 27.544 14.467 26.112 1.00 21.16 97 GLU A N 1
ATOM 654 C CA . GLU A 1 97 ? 26.741 14.391 27.332 1.00 20.61 97 GLU A CA 1
ATOM 655 C C . GLU A 1 97 ? 25.420 15.078 27.165 1.00 18.93 97 GLU A C 1
ATOM 656 O O . GLU A 1 97 ? 25.298 16.066 26.435 1.00 19.44 97 GLU A O 1
ATOM 662 N N . LEU A 1 98 ? 24.405 14.517 27.807 1.00 17.95 98 LEU A N 1
ATOM 663 C CA . LEU A 1 98 ? 23.051 15.044 27.731 1.00 18.05 98 LEU A CA 1
ATOM 664 C C . LEU A 1 98 ? 22.603 15.349 29.140 1.00 19.68 98 LEU A C 1
ATOM 665 O O . LEU A 1 98 ? 22.677 14.483 30.003 1.00 19.42 98 LEU A O 1
ATOM 670 N N . GLU A 1 99 ? 22.158 16.582 29.371 1.00 20.41 99 GLU A N 1
ATOM 671 C CA . GLU A 1 99 ? 21.790 17.051 30.708 1.00 21.40 99 GLU A CA 1
ATOM 672 C C . GLU A 1 99 ? 20.369 17.547 30.703 1.00 21.06 99 GLU A C 1
ATOM 673 O O . GLU A 1 99 ? 20.065 18.526 30.040 1.00 21.55 99 GLU A O 1
ATOM 679 N N . GLY A 1 100 ? 19.499 16.900 31.475 1.00 20.50 100 GLY A N 1
ATOM 680 C CA . GLY A 1 100 ? 18.124 17.329 31.585 1.00 21.96 100 GLY A CA 1
ATOM 681 C C . GLY A 1 100 ? 17.848 18.178 32.819 1.00 23.57 100 GLY A C 1
ATOM 682 O O . GLY A 1 100 ? 18.504 18.047 33.847 1.00 24.01 100 GLY A O 1
ATOM 683 N N . HIS A 1 101 ? 16.848 19.037 32.702 1.00 25.68 101 HIS A N 1
ATOM 684 C CA . HIS A 1 101 ? 16.310 19.810 33.828 1.00 27.48 101 HIS A CA 1
ATOM 685 C C . HIS A 1 101 ? 14.796 19.816 33.712 1.00 26.64 101 HIS A C 1
ATOM 686 O O . HIS A 1 101 ? 14.253 20.230 32.706 1.00 25.80 101 HIS A O 1
ATOM 693 N N . PHE A 1 102 ? 14.125 19.361 34.762 1.00 26.86 102 PHE A N 1
ATOM 694 C CA . PHE A 1 102 ? 12.691 19.143 34.754 1.00 27.66 102 PHE A CA 1
ATOM 695 C C . PHE A 1 102 ? 12.089 19.841 35.987 1.00 31.44 102 PHE A C 1
ATOM 696 O O . PHE A 1 102 ? 12.018 19.245 37.070 1.00 31.70 102 PHE A O 1
ATOM 704 N N . PRO A 1 103 ? 11.696 21.104 35.842 1.00 34.59 103 PRO A N 1
ATOM 705 C CA . PRO A 1 103 ? 11.148 21.860 36.978 1.00 35.94 103 PRO A CA 1
ATOM 706 C C . PRO A 1 103 ? 9.995 21.128 37.665 1.00 36.37 103 PRO A C 1
ATOM 707 O O . PRO A 1 103 ? 9.069 20.672 36.999 1.00 38.14 103 PRO A O 1
ATOM 711 N N . GLY A 1 104 ? 10.091 20.967 38.982 1.00 37.21 104 GLY A N 1
ATOM 712 C CA . GLY A 1 104 ? 9.020 20.360 39.762 1.00 37.14 104 GLY A CA 1
ATOM 713 C C . GLY A 1 104 ? 9.029 18.839 39.861 1.00 36.82 104 GLY A C 1
ATOM 714 O O . GLY A 1 104 ? 8.136 18.274 40.508 1.00 38.28 104 GLY A O 1
ATOM 715 N N . LEU A 1 105 ? 10.009 18.171 39.238 1.00 33.34 105 LEU A N 1
ATOM 716 C CA . LEU A 1 105 ? 10.146 16.717 39.358 1.00 31.28 105 LEU A CA 1
ATOM 717 C C . LEU A 1 105 ? 11.198 16.387 40.384 1.00 29.47 105 LEU A C 1
ATOM 718 O O . LEU A 1 105 ? 12.183 17.107 40.520 1.00 29.18 105 LEU A O 1
ATOM 723 N N . SER A 1 106 ? 11.007 15.281 41.096 1.00 28.43 106 SER A N 1
ATOM 724 C CA . SER A 1 106 ? 12.090 14.736 41.913 1.00 28.94 106 SER A CA 1
ATOM 725 C C . SER A 1 106 ? 13.256 14.303 41.019 1.00 28.59 106 SER A C 1
ATOM 726 O O . SER A 1 106 ? 13.098 14.052 39.824 1.00 27.58 106 SER A O 1
ATOM 729 N N . ARG A 1 107 ? 14.426 14.232 41.618 1.00 28.81 107 ARG A N 1
ATOM 730 C CA . ARG A 1 107 ? 15.603 13.718 40.956 1.00 29.79 107 ARG A CA 1
ATOM 731 C C . ARG A 1 107 ? 15.396 12.310 40.388 1.00 28.67 107 ARG A C 1
ATOM 732 O O . ARG A 1 107 ? 15.793 12.031 39.250 1.00 27.14 107 ARG A O 1
ATOM 740 N N . GLU A 1 108 ? 14.770 11.431 41.167 1.00 27.66 108 GLU A N 1
ATOM 741 C CA . GLU A 1 108 ? 14.515 10.069 40.713 1.00 28.40 108 GLU A CA 1
ATOM 742 C C . GLU A 1 108 ? 13.601 10.068 39.489 1.00 27.25 108 GLU A C 1
ATOM 743 O O . GLU A 1 108 ? 13.813 9.300 38.563 1.00 27.07 108 GLU A O 1
ATOM 746 N N . GLN A 1 109 ? 12.598 10.943 39.479 1.00 26.49 109 GLN A N 1
ATOM 747 C CA . GLN A 1 109 ? 11.672 11.018 38.357 1.00 26.25 109 GLN A CA 1
ATOM 748 C C . GLN A 1 109 ? 12.391 11.509 37.097 1.00 23.62 109 GLN A C 1
ATOM 749 O O . GLN A 1 109 ? 12.181 10.979 36.005 1.00 22.98 109 GLN A O 1
ATOM 755 N N . ALA A 1 110 ? 13.232 12.524 37.262 1.00 23.06 110 ALA A N 1
ATOM 756 C CA . ALA A 1 110 ? 13.970 13.107 36.151 1.00 21.63 110 ALA A CA 1
ATOM 757 C C . ALA A 1 110 ? 14.951 12.069 35.596 1.00 21.55 110 ALA A C 1
ATOM 758 O O . ALA A 1 110 ? 15.109 11.938 34.391 1.00 18.91 110 ALA A O 1
ATOM 760 N N . GLU A 1 111 ? 15.586 11.313 36.484 1.00 21.66 111 GLU A N 1
ATOM 761 C CA . GLU A 1 111 ? 16.550 10.311 36.061 1.00 22.31 111 GLU A CA 1
ATOM 762 C C . GLU A 1 111 ? 15.833 9.207 35.305 1.00 21.79 111 GLU A C 1
ATOM 763 O O . GLU A 1 111 ? 16.288 8.813 34.251 1.00 21.65 111 GLU A O 1
ATOM 769 N N . GLY A 1 112 ? 14.686 8.760 35.815 1.00 21.59 112 GLY A N 1
ATOM 770 C CA . GLY A 1 112 ? 13.798 7.865 35.085 1.00 21.07 112 GLY A CA 1
ATOM 771 C C . GLY A 1 112 ? 13.539 8.289 33.649 1.00 20.01 112 GLY A C 1
ATOM 772 O O . GLY A 1 112 ? 13.647 7.491 32.715 1.00 19.47 112 GLY A O 1
ATOM 773 N N . LEU A 1 113 ? 13.199 9.554 33.469 1.00 18.70 113 LEU A N 1
ATOM 774 C CA . LEU A 1 113 ? 12.870 10.072 32.145 1.00 19.09 113 LEU A CA 1
ATOM 775 C C . LEU A 1 113 ? 14.078 10.071 31.209 1.00 18.41 113 LEU A C 1
ATOM 776 O O . LEU A 1 113 ? 13.932 9.789 30.042 1.00 18.93 113 LEU A O 1
ATOM 789 N N . HIS A 1 115 ? 16.579 8.016 31.203 1.00 19.05 115 HIS A N 1
ATOM 790 C CA . HIS A 1 115 ? 16.884 6.660 30.748 1.00 18.61 115 HIS A CA 1
ATOM 791 C C . HIS A 1 115 ? 15.872 6.178 29.718 1.00 18.06 115 HIS A C 1
ATOM 792 O O . HIS A 1 115 ? 16.234 5.546 28.719 1.00 19.86 115 HIS A O 1
ATOM 799 N N . ALA A 1 116 ? 14.608 6.504 29.956 1.00 17.42 116 ALA A N 1
ATOM 800 C CA . ALA A 1 116 ? 13.521 6.180 29.047 1.00 18.27 116 ALA A CA 1
ATOM 801 C C . ALA A 1 116 ? 13.702 6.816 27.668 1.00 19.84 116 ALA A C 1
ATOM 802 O O . ALA A 1 116 ? 13.529 6.165 26.637 1.00 21.24 116 ALA A O 1
ATOM 804 N N . ALA A 1 117 ? 14.049 8.094 27.661 1.00 19.10 117 ALA A N 1
ATOM 805 C CA . ALA A 1 117 ? 14.338 8.810 26.442 1.00 19.40 117 ALA A CA 1
ATOM 806 C C . ALA A 1 117 ? 15.545 8.216 25.737 1.00 20.30 117 ALA A C 1
ATOM 807 O O . ALA A 1 117 ? 15.544 8.102 24.524 1.00 19.68 117 ALA A O 1
ATOM 809 N N . HIS A 1 118 ? 16.558 7.822 26.507 1.00 21.19 118 HIS A N 1
ATOM 810 C CA . HIS A 1 118 ? 17.787 7.272 25.946 1.00 21.23 118 HIS A CA 1
ATOM 811 C C . HIS A 1 118 ? 17.556 5.946 25.218 1.00 21.99 118 HIS A C 1
ATOM 812 O O . HIS A 1 118 ? 18.266 5.608 24.266 1.00 21.17 118 HIS A O 1
ATOM 819 N N . GLU A 1 119 ? 16.576 5.200 25.703 1.00 23.55 119 GLU A N 1
ATOM 820 C CA . GLU A 1 119 ? 16.209 3.927 25.131 1.00 24.82 119 GLU A CA 1
ATOM 821 C C . GLU A 1 119 ? 15.504 4.143 23.799 1.00 23.13 119 GLU A C 1
ATOM 822 O O . GLU A 1 119 ? 15.671 3.356 22.891 1.00 20.72 119 GLU A O 1
ATOM 828 N N . VAL A 1 120 ? 14.723 5.216 23.700 1.00 23.29 120 VAL A N 1
ATOM 829 C CA . VAL A 1 120 ? 13.877 5.472 22.534 1.00 23.67 120 VAL A CA 1
ATOM 830 C C . VAL A 1 120 ? 14.567 6.293 21.435 1.00 22.16 120 VAL A C 1
ATOM 831 O O . VAL A 1 120 ? 14.380 6.038 20.245 1.00 22.32 120 VAL A O 1
ATOM 835 N N . CYS A 1 121 ? 15.342 7.284 21.850 1.00 21.26 121 CYS A N 1
ATOM 836 C CA . CYS A 1 121 ? 15.922 8.265 20.944 1.00 21.55 121 CYS A CA 1
ATOM 837 C C . CYS A 1 121 ? 16.731 7.589 19.837 1.00 20.51 121 CYS A C 1
ATOM 838 O O . CYS A 1 121 ? 17.638 6.838 20.150 1.00 20.87 121 CYS A O 1
ATOM 841 N N . PRO A 1 122 ? 16.415 7.821 18.557 1.00 20.03 122 PRO A N 1
ATOM 842 C CA . PRO A 1 122 ? 17.214 7.242 17.471 1.00 18.95 122 PRO A CA 1
ATOM 843 C C . PRO A 1 122 ? 18.679 7.689 17.399 1.00 18.42 122 PRO A C 1
ATOM 844 O O . PRO A 1 122 ? 19.479 6.916 16.898 1.00 15.81 122 PRO A O 1
ATOM 848 N N . TYR A 1 123 ? 19.022 8.883 17.885 1.00 16.44 123 TYR A N 1
ATOM 849 C CA . TYR A 1 123 ? 20.430 9.297 17.924 1.00 17.75 123 TYR A CA 1
ATOM 850 C C . TYR A 1 123 ? 21.177 8.383 18.904 1.00 18.64 123 TYR A C 1
ATOM 851 O O . TYR A 1 123 ? 22.318 7.996 18.654 1.00 18.68 123 TYR A O 1
ATOM 860 N N . SER A 1 124 ? 20.537 8.048 20.032 1.00 19.22 124 SER A N 1
ATOM 861 C CA . SER A 1 124 ? 21.111 7.107 20.997 1.00 18.39 124 SER A CA 1
ATOM 862 C C . SER A 1 124 ? 21.277 5.702 20.419 1.00 19.20 124 SER A C 1
ATOM 863 O O . SER A 1 124 ? 22.320 5.045 20.633 1.00 19.23 124 SER A O 1
ATOM 866 N N . ALA A 1 125 ? 20.272 5.239 19.685 1.00 19.10 125 ALA A N 1
ATOM 867 C CA . ALA A 1 125 ? 20.380 3.955 18.985 1.00 19.39 125 ALA A CA 1
ATOM 868 C C . ALA A 1 125 ? 21.533 3.976 17.984 1.00 20.70 125 ALA A C 1
ATOM 869 O O . ALA A 1 125 ? 22.307 3.026 17.891 1.00 21.29 125 ALA A O 1
ATOM 871 N N . ALA A 1 126 ? 21.659 5.080 17.252 1.00 20.07 126 ALA A N 1
ATOM 872 C CA . ALA A 1 126 ? 22.698 5.240 16.225 1.00 20.67 126 ALA A CA 1
ATOM 873 C C . ALA A 1 126 ? 24.104 5.212 16.777 1.00 20.56 126 ALA A C 1
ATOM 874 O O . ALA A 1 126 ? 25.013 4.750 16.091 1.00 21.63 126 ALA A O 1
ATOM 876 N N . THR A 1 127 ? 24.287 5.733 17.995 1.00 18.00 127 THR A N 1
ATOM 877 C CA . THR A 1 127 ? 25.621 5.911 18.557 1.00 19.48 127 THR A CA 1
ATOM 878 C C . THR A 1 127 ? 25.961 4.895 19.637 1.00 21.05 127 THR A C 1
ATOM 879 O O . THR A 1 127 ? 27.051 4.941 20.218 1.00 21.14 127 THR A O 1
ATOM 883 N N . ARG A 1 128 ? 25.037 3.980 19.891 1.00 23.09 128 ARG A N 1
ATOM 884 C CA . ARG A 1 128 ? 25.200 2.985 20.939 1.00 24.93 128 ARG A CA 1
ATOM 885 C C . ARG A 1 128 ? 26.512 2.219 20.794 1.00 24.98 128 ARG A C 1
ATOM 886 O O . ARG A 1 128 ? 26.895 1.796 19.691 1.00 25.33 128 ARG A O 1
ATOM 894 N N . ASN A 1 129 ? 27.201 2.050 21.916 1.00 26.67 129 ASN A N 1
ATOM 895 C CA . ASN A 1 129 ? 28.479 1.320 21.981 1.00 28.03 129 ASN A CA 1
ATOM 896 C C . ASN A 1 129 ? 29.673 1.969 21.261 1.00 30.18 129 ASN A C 1
ATOM 897 O O . ASN A 1 129 ? 30.798 1.466 21.359 1.00 32.01 129 ASN A O 1
ATOM 902 N N . ASN A 1 130 ? 29.449 3.076 20.545 1.00 29.00 130 ASN A N 1
ATOM 903 C CA . ASN A 1 130 ? 30.531 3.826 19.898 1.00 27.61 130 ASN A CA 1
ATOM 904 C C . ASN A 1 130 ? 30.868 5.089 20.683 1.00 27.01 130 ASN A C 1
ATOM 905 O O . ASN A 1 130 ? 32.046 5.462 20.829 1.00 28.15 130 ASN A O 1
ATOM 910 N N . VAL A 1 131 ? 29.823 5.772 21.148 1.00 23.79 131 VAL A N 1
ATOM 911 C CA . VAL A 1 131 ? 29.960 6.995 21.917 1.00 22.42 131 VAL A CA 1
ATOM 912 C C . VAL A 1 131 ? 29.585 6.694 23.370 1.00 23.01 131 VAL A C 1
ATOM 913 O O . VAL A 1 131 ? 28.513 6.147 23.642 1.00 23.56 131 VAL A O 1
ATOM 917 N N . ASP A 1 132 ? 30.473 7.047 24.290 1.00 23.06 132 ASP A N 1
ATOM 918 C CA . ASP A 1 132 ? 30.270 6.870 25.739 1.00 23.91 132 ASP A CA 1
ATOM 919 C C . ASP A 1 132 ? 29.397 7.981 26.311 1.00 22.85 132 ASP A C 1
ATOM 920 O O . ASP A 1 132 ? 29.854 8.835 27.079 1.00 23.67 132 ASP A O 1
ATOM 925 N N . VAL A 1 133 ? 28.117 7.948 25.957 1.00 22.78 133 VAL A N 1
ATOM 926 C CA . VAL A 1 133 ? 27.198 9.022 26.266 1.00 23.05 133 VAL A CA 1
ATOM 927 C C . VAL A 1 133 ? 27.052 9.136 27.793 1.00 22.52 133 VAL A C 1
ATOM 928 O O . VAL A 1 133 ? 26.982 8.144 28.485 1.00 22.45 133 VAL A O 1
ATOM 932 N N . ARG A 1 134 ? 27.054 10.358 28.298 1.00 21.01 134 ARG A N 1
ATOM 933 C CA . ARG A 1 134 ? 26.838 10.628 29.707 1.00 22.27 134 ARG A CA 1
ATOM 934 C C . ARG A 1 134 ? 25.480 11.270 29.879 1.00 20.56 134 ARG A C 1
ATOM 935 O O . ARG A 1 134 ? 25.213 12.309 29.280 1.00 21.48 134 ARG A O 1
ATOM 943 N N . LEU A 1 135 ? 24.623 10.656 30.686 1.00 21.52 135 LEU A N 1
ATOM 944 C CA . LEU A 1 135 ? 23.302 11.200 31.018 1.00 22.14 135 LEU A CA 1
ATOM 945 C C . LEU A 1 135 ? 23.340 11.846 32.391 1.00 24.02 135 LEU A C 1
ATOM 946 O O . LEU A 1 135 ? 23.767 11.223 33.369 1.00 23.83 135 LEU A O 1
ATOM 951 N N . LYS A 1 136 ? 22.854 13.079 32.457 1.00 24.11 136 LYS A N 1
ATOM 952 C CA . LYS A 1 136 ? 22.925 13.896 33.657 1.00 25.59 136 LYS A CA 1
ATOM 953 C C . LYS A 1 136 ? 21.571 14.540 33.922 1.00 25.10 136 LYS A C 1
ATOM 954 O O . LYS A 1 136 ? 20.790 14.781 33.006 1.00 23.99 136 LYS A O 1
ATOM 960 N N . VAL A 1 137 ? 21.296 14.812 35.188 1.00 25.03 137 VAL A N 1
ATOM 961 C CA . VAL A 1 137 ? 20.131 15.594 35.578 1.00 26.67 137 VAL A CA 1
ATOM 962 C C . VAL A 1 137 ? 20.643 16.747 36.440 1.00 28.42 137 VAL A C 1
ATOM 963 O O . VAL A 1 137 ? 21.408 16.539 37.372 1.00 27.96 137 VAL A O 1
ATOM 967 N N . ARG A 1 138 ? 20.249 17.961 36.090 1.00 32.06 138 ARG A N 1
ATOM 968 C CA . ARG A 1 138 ? 20.528 19.139 36.901 1.00 36.06 138 ARG A CA 1
ATOM 969 C C . ARG A 1 138 ? 19.300 19.393 37.798 1.00 37.58 138 ARG A C 1
ATOM 970 O O . ARG A 1 138 ? 19.441 19.755 38.970 1.00 40.94 138 ARG A O 1
ATOM 978 N N . GLU A 1 139 ? 18.112 19.199 37.225 1.00 38.19 139 GLU A N 1
ATOM 979 C CA . GLU A 1 139 ? 16.807 19.231 37.917 1.00 41.20 139 GLU A CA 1
ATOM 980 C C . GLU A 1 139 ? 16.827 19.001 39.441 1.00 44.25 139 GLU A C 1
ATOM 981 O O . GLU A 1 139 ? 15.796 18.629 40.041 1.00 47.16 139 GLU A O 1
ATOM 983 N N . ALA B 2 2 ? 40.752 14.845 25.950 1.00 45.47 2 ALA B N 1
ATOM 984 C CA . ALA B 2 2 ? 40.252 16.249 25.915 1.00 45.00 2 ALA B CA 1
ATOM 985 C C . ALA B 2 2 ? 39.684 16.597 24.535 1.00 43.23 2 ALA B C 1
ATOM 986 O O . ALA B 2 2 ? 40.146 16.090 23.500 1.00 45.41 2 ALA B O 1
ATOM 988 N N . ASN B 2 3 ? 38.680 17.466 24.528 1.00 39.34 3 ASN B N 1
ATOM 989 C CA . ASN B 2 3 ? 38.012 17.868 23.298 1.00 36.48 3 ASN B CA 1
ATOM 990 C C . ASN B 2 3 ? 38.744 19.043 22.652 1.00 34.76 3 ASN B C 1
ATOM 991 O O . ASN B 2 3 ? 39.064 20.014 23.333 1.00 34.02 3 ASN B O 1
ATOM 996 N N . VAL B 2 4 ? 39.020 18.951 21.350 1.00 33.14 4 VAL B N 1
ATOM 997 C CA . VAL B 2 4 ? 39.594 20.074 20.600 1.00 32.88 4 VAL B CA 1
ATOM 998 C C . VAL B 2 4 ? 38.585 21.218 20.416 1.00 31.01 4 VAL B C 1
ATOM 999 O O . VAL B 2 4 ? 38.953 22.366 20.218 1.00 30.70 4 VAL B O 1
ATOM 1003 N N . TYR B 2 5 ? 37.305 20.881 20.478 1.00 28.49 5 TYR B N 1
ATOM 1004 C CA . TYR B 2 5 ? 36.228 21.863 20.404 1.00 24.90 5 TYR B CA 1
ATOM 1005 C C . TYR B 2 5 ? 35.006 21.186 21.004 1.00 23.02 5 TYR B C 1
ATOM 1006 O O . TYR B 2 5 ? 34.827 20.002 20.823 1.00 23.62 5 TYR B O 1
ATOM 1015 N N . THR B 2 6 ? 34.220 21.934 21.762 1.00 22.59 6 THR B N 1
ATOM 1016 C CA . THR B 2 6 ? 32.952 21.467 22.316 1.00 23.19 6 THR B CA 1
ATOM 1017 C C . THR B 2 6 ? 31.835 22.437 21.974 1.00 22.92 6 THR B C 1
ATOM 1018 O O . THR B 2 6 ? 31.964 23.633 22.195 1.00 24.15 6 THR B O 1
ATOM 1022 N N . ALA B 2 7 ? 30.762 21.906 21.395 1.00 21.93 7 ALA B N 1
ATOM 1023 C CA . ALA B 2 7 ? 29.550 22.652 21.085 1.00 19.48 7 ALA B CA 1
ATOM 1024 C C . ALA B 2 7 ? 28.462 22.279 22.104 1.00 20.04 7 ALA B C 1
ATOM 1025 O O . ALA B 2 7 ? 28.505 21.203 22.689 1.00 18.91 7 ALA B O 1
ATOM 1027 N N . GLU B 2 8 ? 27.505 23.179 22.303 1.00 20.81 8 GLU B N 1
ATOM 1028 C CA . GLU B 2 8 ? 26.389 22.986 23.217 1.00 21.55 8 GLU B CA 1
ATOM 1029 C C . GLU B 2 8 ? 25.102 23.527 22.632 1.00 19.99 8 GLU B C 1
ATOM 1030 O O . GLU B 2 8 ? 25.071 24.619 22.041 1.00 17.79 8 GLU B O 1
ATOM 1036 N N . ALA B 2 9 ? 24.023 22.789 22.838 1.00 18.38 9 ALA B N 1
ATOM 1037 C CA . ALA B 2 9 ? 22.718 23.223 22.415 1.00 19.27 9 ALA B CA 1
ATOM 1038 C C . ALA B 2 9 ? 21.656 22.736 23.377 1.00 19.88 9 ALA B C 1
ATOM 1039 O O . ALA B 2 9 ? 21.775 21.666 23.974 1.00 20.15 9 ALA B O 1
ATOM 1041 N N . THR B 2 10 ? 20.637 23.561 23.553 1.00 18.92 10 THR B N 1
ATOM 1042 C CA . THR B 2 10 ? 19.514 23.244 24.422 1.00 19.60 10 THR B CA 1
ATOM 1043 C C . THR B 2 10 ? 18.226 23.279 23.641 1.00 20.56 10 THR B C 1
ATOM 1044 O O . THR B 2 10 ? 17.983 24.234 22.900 1.00 20.11 10 THR B O 1
ATOM 1048 N N . ALA B 2 11 ? 17.419 22.228 23.811 1.00 19.82 11 ALA B N 1
ATOM 1049 C CA . ALA B 2 11 ? 16.118 22.120 23.203 1.00 20.36 11 ALA B CA 1
ATOM 1050 C C . ALA B 2 11 ? 15.015 22.147 24.254 1.00 22.58 11 ALA B C 1
ATOM 1051 O O . ALA B 2 11 ? 15.187 21.626 25.368 1.00 20.08 11 ALA B O 1
ATOM 1053 N N . THR B 2 12 ? 13.896 22.763 23.879 1.00 26.52 12 THR B N 1
ATOM 1054 C CA . THR B 2 12 ? 12.626 22.682 24.618 1.00 30.69 12 THR B CA 1
ATOM 1055 C C . THR B 2 12 ? 11.619 21.811 23.875 1.00 35.55 12 THR B C 1
ATOM 1056 O O . THR B 2 12 ? 11.726 21.593 22.666 1.00 36.35 12 THR B O 1
ATOM 1060 N N . GLY B 2 13 ? 10.623 21.337 24.614 1.00 40.42 13 GLY B N 1
ATOM 1061 C CA . GLY B 2 13 ? 9.625 20.423 24.088 1.00 43.51 13 GLY B CA 1
ATOM 1062 C C . GLY B 2 13 ? 8.341 21.128 23.719 1.00 45.53 13 GLY B C 1
ATOM 1063 O O . GLY B 2 13 ? 8.228 22.349 23.854 1.00 44.55 13 GLY B O 1
ATOM 1064 N N . GLY B 2 14 ? 7.377 20.337 23.252 1.00 48.43 14 GLY B N 1
ATOM 1065 C CA . GLY B 2 14 ? 6.077 20.840 22.841 1.00 50.48 14 GLY B CA 1
ATOM 1066 C C . GLY B 2 14 ? 5.994 21.024 21.339 1.00 52.13 14 GLY B C 1
ATOM 1067 O O . GLY B 2 14 ? 6.884 20.592 20.594 1.00 53.34 14 GLY B O 1
ATOM 1068 N N . ARG B 2 15 ? 4.908 21.660 20.901 1.00 53.16 15 ARG B N 1
ATOM 1069 C CA . ARG B 2 15 ? 4.710 22.010 19.497 1.00 52.58 15 ARG B CA 1
ATOM 1070 C C . ARG B 2 15 ? 5.370 23.355 19.194 1.00 51.19 15 ARG B C 1
ATOM 1071 O O . ARG B 2 15 ? 5.732 23.623 18.044 1.00 52.25 15 ARG B O 1
ATOM 1073 N N . ALA B 2 16 ? 5.526 24.193 20.225 1.00 48.44 16 ALA B N 1
ATOM 1074 C CA . ALA B 2 16 ? 6.322 25.411 20.125 1.00 45.66 16 ALA B CA 1
ATOM 1075 C C . ALA B 2 16 ? 7.782 25.215 20.531 1.00 42.26 16 ALA B C 1
ATOM 1076 O O . ALA B 2 16 ? 8.404 26.113 21.108 1.00 43.42 16 ALA B O 1
ATOM 1077 N N . GLY B 2 17 ? 8.342 24.047 20.227 1.00 38.02 17 GLY B N 1
ATOM 1078 C CA . GLY B 2 17 ? 9.682 23.710 20.685 1.00 32.94 17 GLY B CA 1
ATOM 1079 C C . GLY B 2 17 ? 10.761 24.439 19.905 1.00 27.63 17 GLY B C 1
ATOM 1080 O O . GLY B 2 17 ? 10.531 24.849 18.772 1.00 25.04 17 GLY B O 1
ATOM 1081 N N . THR B 2 18 ? 11.929 24.605 20.526 1.00 25.83 18 THR B N 1
ATOM 1082 C CA . THR B 2 18 ? 13.115 25.169 19.873 1.00 24.96 18 THR B CA 1
ATOM 1083 C C . THR B 2 18 ? 14.376 24.370 20.215 1.00 22.21 18 THR B C 1
ATOM 1084 O O . THR B 2 18 ? 14.410 23.619 21.206 1.00 21.98 18 THR B O 1
ATOM 1088 N N . THR B 2 19 ? 15.402 24.523 19.385 1.00 19.51 19 THR B N 1
ATOM 1089 C CA . THR B 2 19 ? 16.752 24.059 19.689 1.00 18.66 19 THR B CA 1
ATOM 1090 C C . THR B 2 19 ? 17.751 25.155 19.294 1.00 17.76 19 THR B C 1
ATOM 1091 O O . THR B 2 19 ? 17.668 25.764 18.216 1.00 17.44 19 THR B O 1
ATOM 1095 N N . ARG B 2 20 ? 18.673 25.424 20.201 1.00 16.62 20 ARG B N 1
ATOM 1096 C CA . ARG B 2 20 ? 19.423 26.658 20.184 1.00 16.32 20 ARG B CA 1
ATOM 1097 C C . ARG B 2 20 ? 20.788 26.444 20.778 1.00 16.19 20 ARG B C 1
ATOM 1098 O O . ARG B 2 20 ? 20.906 25.974 21.929 1.00 16.08 20 ARG B O 1
ATOM 1106 N N . SER B 2 21 ? 21.825 26.770 20.013 1.00 16.41 21 SER B N 1
ATOM 1107 C CA . SER B 2 21 ? 23.179 26.613 20.505 1.00 16.91 21 SER B CA 1
ATOM 1108 C C . SER B 2 21 ? 23.516 27.700 21.514 1.00 18.34 21 SER B C 1
ATOM 1109 O O . SER B 2 21 ? 22.906 28.769 21.539 1.00 18.06 21 SER B O 1
ATOM 1112 N N . SER B 2 22 ? 24.527 27.429 22.324 1.00 19.26 22 SER B N 1
ATOM 1113 C CA . SER B 2 22 ? 24.933 28.338 23.389 1.00 20.28 22 SER B CA 1
ATOM 1114 C C . SER B 2 22 ? 25.541 29.655 22.873 1.00 19.10 22 SER B C 1
ATOM 1115 O O . SER B 2 22 ? 25.634 30.605 23.628 1.00 18.66 22 SER B O 1
ATOM 1118 N N . ASP B 2 23 ? 25.976 29.679 21.616 1.00 18.17 23 ASP B N 1
ATOM 1119 C CA . ASP B 2 23 ? 26.489 30.900 20.958 1.00 17.39 23 ASP B CA 1
ATOM 1120 C C . ASP B 2 23 ? 25.504 31.562 19.992 1.00 16.91 23 ASP B C 1
ATOM 1121 O O . ASP B 2 23 ? 25.834 32.552 19.318 1.00 17.93 23 ASP B O 1
ATOM 1126 N N . ASP B 2 24 ? 24.277 31.052 19.963 1.00 17.69 24 ASP B N 1
ATOM 1127 C CA . ASP B 2 24 ? 23.236 31.467 19.034 1.00 19.59 24 ASP B CA 1
ATOM 1128 C C . ASP B 2 24 ? 23.507 31.260 17.539 1.00 19.73 24 ASP B C 1
ATOM 1129 O O . ASP B 2 24 ? 22.694 31.703 16.739 1.00 20.83 24 ASP B O 1
ATOM 1134 N N . ARG B 2 25 ? 24.600 30.590 17.164 1.00 18.24 25 ARG B N 1
ATOM 1135 C CA . ARG B 2 25 ? 24.847 30.260 15.749 1.00 19.04 25 ARG B CA 1
ATOM 1136 C C . ARG B 2 25 ? 23.722 29.430 15.132 1.00 19.53 25 ARG B C 1
ATOM 1137 O O . ARG B 2 25 ? 23.432 29.534 13.918 1.00 17.34 25 ARG B O 1
ATOM 1145 N N . LEU B 2 26 ? 23.130 28.582 15.966 1.00 18.94 26 LEU B N 1
ATOM 1146 C CA . LEU B 2 26 ? 21.889 27.900 15.651 1.00 19.05 26 LEU B CA 1
ATOM 1147 C C . LEU B 2 26 ? 20.846 28.388 16.627 1.00 19.61 26 LEU B C 1
ATOM 1148 O O . LEU B 2 26 ? 21.050 28.338 17.849 1.00 20.08 26 LEU B O 1
ATOM 1153 N N . ASN B 2 27 ? 19.724 28.834 16.079 1.00 19.44 27 ASN B N 1
ATOM 1154 C CA . ASN B 2 27 ? 18.602 29.303 16.866 1.00 22.41 27 ASN B CA 1
ATOM 1155 C C . ASN B 2 27 ? 17.360 28.953 16.062 1.00 21.88 27 ASN B C 1
ATOM 1156 O O . ASN B 2 27 ? 16.928 29.715 15.186 1.00 23.01 27 ASN B O 1
ATOM 1161 N N . LEU B 2 28 ? 16.818 27.767 16.326 1.00 22.42 28 LEU B N 1
ATOM 1162 C CA . LEU B 2 28 ? 15.889 27.119 15.413 1.00 22.81 28 LEU B CA 1
ATOM 1163 C C . LEU B 2 28 ? 14.599 26.712 16.112 1.00 24.16 28 LEU B C 1
ATOM 1164 O O . LEU B 2 28 ? 14.605 26.394 17.302 1.00 25.73 28 LEU B O 1
ATOM 1169 N N . ASP B 2 29 ? 13.497 26.737 15.367 1.00 23.72 29 ASP B N 1
ATOM 1170 C CA . ASP B 2 29 ? 12.241 26.154 15.814 1.00 24.79 29 ASP B CA 1
ATOM 1171 C C . ASP B 2 29 ? 12.173 24.699 15.384 1.00 23.39 29 ASP B C 1
ATOM 1172 O O . ASP B 2 29 ? 12.841 24.278 14.424 1.00 20.81 29 ASP B O 1
ATOM 1177 N N . LEU B 2 30 ? 11.347 23.951 16.101 1.00 21.61 30 LEU B N 1
ATOM 1178 C CA . LEU B 2 30 ? 11.134 22.540 15.861 1.00 23.29 30 LEU B CA 1
ATOM 1179 C C . LEU B 2 30 ? 9.672 22.317 15.513 1.00 23.66 30 LEU B C 1
ATOM 1180 O O . LEU B 2 30 ? 8.774 22.809 16.207 1.00 24.47 30 LEU B O 1
ATOM 1185 N N . SER B 2 31 ? 9.446 21.612 14.417 1.00 24.02 31 SER B N 1
ATOM 1186 C CA . SER B 2 31 ? 8.110 21.159 14.041 1.00 25.22 31 SER B CA 1
ATOM 1187 C C . SER B 2 31 ? 8.166 19.669 13.700 1.00 26.62 31 SER B C 1
ATOM 1188 O O . SER B 2 31 ? 9.118 19.196 13.063 1.00 27.68 31 SER B O 1
ATOM 1191 N N . VAL B 2 32 ? 7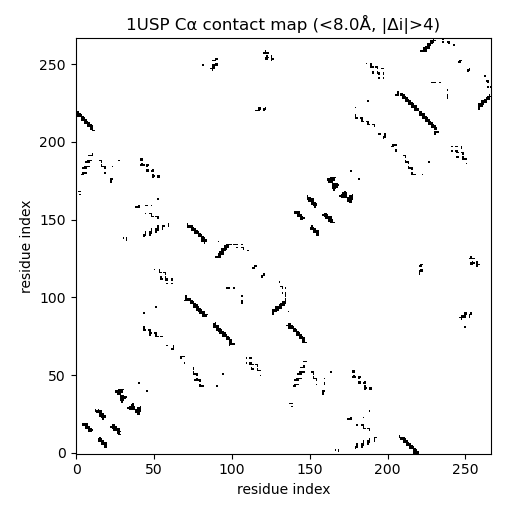.158 18.924 14.142 1.00 26.34 32 VAL B N 1
ATOM 1192 C CA . VAL B 2 32 ? 6.966 17.542 13.712 1.00 28.37 32 VAL B CA 1
ATOM 1193 C C . VAL B 2 32 ? 6.457 17.520 12.268 1.00 28.70 32 VAL B C 1
ATOM 1194 O O . VAL B 2 32 ? 5.466 18.181 11.961 1.00 29.68 32 VAL B O 1
ATOM 1198 N N . PRO B 2 33 ? 7.117 16.789 11.370 1.00 29.09 33 PRO B N 1
ATOM 1199 C CA . PRO B 2 33 ? 6.668 16.745 9.974 1.00 30.00 33 PRO B CA 1
ATOM 1200 C C . PRO B 2 33 ? 5.224 16.256 9.838 1.00 29.91 33 PRO B C 1
ATOM 1201 O O . PRO B 2 33 ? 4.810 15.396 10.610 1.00 27.56 33 PRO B O 1
ATOM 1205 N N . ALA B 2 34 ? 4.496 16.804 8.866 1.00 31.60 34 ALA B N 1
ATOM 1206 C CA . ALA B 2 34 ? 3.120 16.400 8.565 1.00 33.43 34 ALA B CA 1
ATOM 1207 C C . ALA B 2 34 ? 3.031 14.893 8.354 1.00 33.86 34 ALA B C 1
ATOM 1208 O O . ALA B 2 34 ? 2.147 14.232 8.884 1.00 33.29 34 ALA B O 1
ATOM 1210 N N . GLU B 2 35 ? 4.010 14.359 7.630 1.00 35.50 35 GLU B N 1
ATOM 1211 C CA . GLU B 2 35 ? 4.075 12.943 7.267 1.00 37.13 35 GLU B CA 1
ATOM 1212 C C . GLU B 2 35 ? 4.054 12.019 8.487 1.00 37.37 35 GLU B C 1
ATOM 1213 O O . GLU B 2 35 ? 3.677 10.845 8.379 1.00 37.63 35 GLU B O 1
ATOM 1227 N N . GLY B 2 37 ? 2.379 12.902 11.394 1.00 37.14 37 GLY B N 1
ATOM 1228 C CA . GLY B 2 37 ? 1.232 13.277 12.197 1.00 37.76 37 GLY B CA 1
ATOM 1229 C C . GLY B 2 37 ? 1.386 14.613 12.895 1.00 37.93 37 GLY B C 1
ATOM 1230 O O . GLY B 2 37 ? 0.603 14.934 13.794 1.00 38.96 37 GLY B O 1
ATOM 1231 N N . GLY B 2 38 ? 2.382 15.393 12.484 1.00 37.25 38 GLY B N 1
ATOM 1232 C CA . GLY B 2 38 ? 2.692 16.658 13.119 1.00 37.78 38 GLY B CA 1
ATOM 1233 C C . GLY B 2 38 ? 2.034 17.814 12.395 1.00 38.20 38 GLY B C 1
ATOM 1234 O O . GLY B 2 38 ? 1.441 17.619 11.343 1.00 37.94 38 GLY B O 1
ATOM 1235 N N . ASP B 2 39 ? 2.152 19.014 12.950 1.00 39.25 39 ASP B N 1
ATOM 1236 C CA . ASP B 2 39 ? 1.569 20.215 12.336 1.00 41.48 39 ASP B CA 1
ATOM 1237 C C . ASP B 2 39 ? 2.271 20.663 11.045 1.00 40.74 39 ASP B C 1
ATOM 1238 O O . ASP B 2 39 ? 1.785 21.559 10.352 1.00 39.74 39 ASP B O 1
ATOM 1243 N N . GLY B 2 40 ? 3.418 20.053 10.736 1.00 39.60 40 GLY B N 1
ATOM 1244 C CA . GLY B 2 40 ? 4.141 20.336 9.506 1.00 37.82 40 GLY B CA 1
ATOM 1245 C C . GLY B 2 40 ? 4.529 21.791 9.354 1.00 36.54 40 GLY B C 1
ATOM 1246 O O . GLY B 2 40 ? 4.557 22.307 8.246 1.00 36.99 40 GLY B O 1
ATOM 1247 N N . GLY B 2 41 ? 4.840 22.444 10.469 1.00 35.56 41 GLY B N 1
ATOM 1248 C CA . GLY B 2 41 ? 5.203 23.850 10.478 1.00 35.15 41 GLY B CA 1
ATOM 1249 C C . GLY B 2 41 ? 6.584 24.121 9.905 1.00 34.06 41 GLY B C 1
ATOM 1250 O O . GLY B 2 41 ? 7.239 23.213 9.391 1.00 32.78 41 GLY B O 1
ATOM 1251 N N . PRO B 2 42 ? 7.033 25.368 10.005 1.00 33.28 42 PRO B N 1
ATOM 1252 C CA . PRO B 2 42 ? 8.303 25.789 9.400 1.00 32.55 42 PRO B CA 1
ATOM 1253 C C . PRO B 2 42 ? 9.561 25.313 10.142 1.00 31.36 42 PRO B C 1
ATOM 1254 O O . PRO B 2 42 ? 10.665 25.427 9.603 1.00 30.64 42 PRO B O 1
ATOM 1258 N N . GLY B 2 43 ? 9.391 24.806 11.360 1.00 29.80 43 GLY B N 1
ATOM 1259 C CA . GLY B 2 43 ? 10.492 24.258 12.132 1.00 28.17 43 GLY B CA 1
ATOM 1260 C C . GLY B 2 43 ? 11.112 22.997 11.548 1.00 25.11 43 GLY B C 1
ATOM 1261 O O . GLY B 2 43 ? 10.492 22.273 10.756 1.00 25.61 43 GLY B O 1
ATOM 1262 N N . THR B 2 44 ? 12.356 22.752 11.950 1.00 22.66 44 THR B N 1
ATOM 1263 C CA . THR B 2 44 ? 13.130 21.590 11.535 1.00 21.6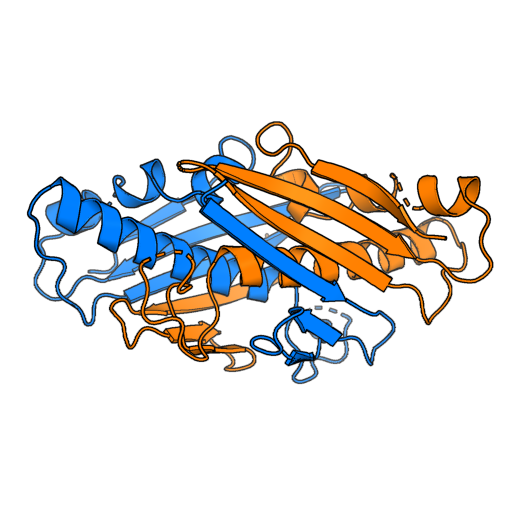4 44 THR B CA 1
ATOM 1264 C C . THR B 2 44 ? 12.894 20.426 12.495 1.00 22.55 44 THR B C 1
ATOM 1265 O O . THR B 2 44 ? 12.014 20.482 13.338 1.00 22.72 44 THR B O 1
ATOM 1269 N N . ASN B 2 45 ? 13.670 19.359 12.358 1.00 21.46 45 ASN B N 1
ATOM 1270 C CA . ASN B 2 45 ? 13.466 18.165 13.166 1.00 19.77 45 ASN B CA 1
ATOM 1271 C C . ASN B 2 45 ? 14.780 17.384 13.332 1.00 19.00 45 ASN B C 1
ATOM 1272 O O . ASN B 2 45 ? 15.727 17.685 12.627 1.00 18.12 45 ASN B O 1
ATOM 1277 N N . PRO B 2 46 ? 14.862 16.409 14.249 1.00 20.13 46 PRO B N 1
ATOM 1278 C CA . PRO B 2 46 ? 16.136 15.705 14.488 1.00 21.36 46 PRO B CA 1
ATOM 1279 C C . PRO B 2 46 ? 16.750 15.013 13.260 1.00 20.45 46 PRO B C 1
ATOM 1280 O O . PRO B 2 46 ? 17.965 14.998 13.121 1.00 19.85 46 PRO B O 1
ATOM 1284 N N . GLU B 2 47 ? 15.936 14.456 12.376 1.00 21.08 47 GLU B N 1
ATOM 1285 C CA . GLU B 2 47 ? 16.465 13.738 11.209 1.00 22.78 47 GLU B CA 1
ATOM 1286 C C . GLU B 2 47 ? 17.023 14.716 10.181 1.00 19.92 47 GLU B C 1
ATOM 1287 O O . GLU B 2 47 ? 18.024 14.446 9.510 1.00 18.71 47 GLU B O 1
ATOM 1293 N N . GLN B 2 48 ? 16.389 15.869 10.071 1.00 19.16 48 GLN B N 1
ATOM 1294 C CA . GLN B 2 48 ? 16.833 16.866 9.114 1.00 19.76 48 GLN B CA 1
ATOM 1295 C C . GLN B 2 48 ? 18.107 17.527 9.617 1.00 18.65 48 GLN B C 1
ATOM 1296 O O . GLN B 2 48 ? 19.007 17.852 8.826 1.00 17.77 48 GLN B O 1
ATOM 1302 N N . LEU B 2 49 ? 18.189 17.722 10.935 1.00 17.27 49 LEU B N 1
ATOM 1303 C CA . LEU B 2 49 ? 19.408 18.226 11.539 1.00 16.68 49 LEU B CA 1
ATOM 1304 C C . LEU B 2 49 ? 20.552 17.239 11.377 1.00 16.47 49 LEU B C 1
ATOM 1305 O O . LEU B 2 49 ? 21.698 17.634 11.122 1.00 14.89 49 LEU B O 1
ATOM 1310 N N . PHE B 2 50 ? 20.243 15.952 11.501 1.00 17.16 50 PHE B N 1
ATOM 1311 C CA . PHE B 2 50 ? 21.243 14.907 11.314 1.00 17.00 50 PHE B CA 1
ATOM 1312 C C . PHE B 2 50 ? 21.735 14.902 9.872 1.00 17.66 50 PHE B C 1
ATOM 1313 O O . PHE B 2 50 ? 22.922 14.816 9.619 1.00 16.10 50 PHE B O 1
ATOM 1321 N N . ALA B 2 51 ? 20.817 15.026 8.921 1.00 18.24 51 ALA B N 1
ATOM 1322 C CA . ALA B 2 51 ? 21.186 15.099 7.520 1.00 17.60 51 ALA B CA 1
ATOM 1323 C C . ALA B 2 51 ? 22.095 16.311 7.211 1.00 17.71 51 ALA B C 1
ATOM 1324 O O . ALA B 2 51 ? 23.089 16.176 6.485 1.00 18.21 51 ALA B O 1
ATOM 1326 N N . ALA B 2 52 ? 21.763 17.486 7.747 1.00 16.91 52 ALA B N 1
ATOM 1327 C CA . ALA B 2 52 ? 22.546 18.696 7.460 1.00 17.71 52 ALA B CA 1
ATOM 1328 C C . ALA B 2 52 ? 23.938 18.584 8.077 1.00 16.85 52 ALA B C 1
ATOM 1329 O O . ALA B 2 52 ? 24.922 19.030 7.497 1.00 16.75 52 ALA B O 1
ATOM 1331 N N . GLY B 2 53 ? 23.993 17.958 9.255 1.00 15.17 53 GLY B N 1
ATOM 1332 C CA . GLY B 2 53 ? 25.226 17.801 9.980 1.00 15.81 53 GLY B CA 1
ATOM 1333 C C . GLY B 2 53 ? 26.143 16.800 9.324 1.00 16.06 53 GLY B C 1
ATOM 1334 O O . GLY B 2 53 ? 27.344 17.008 9.293 1.00 15.92 53 GLY B O 1
ATOM 1335 N N . TYR B 2 54 ? 25.579 15.698 8.835 1.00 17.53 54 TYR B N 1
ATOM 1336 C CA . TYR B 2 54 ? 26.368 14.616 8.240 1.00 17.67 54 TYR B CA 1
ATOM 1337 C C . TYR B 2 54 ? 26.942 15.091 6.911 1.00 16.76 54 TYR B C 1
ATOM 1338 O O . TYR B 2 54 ? 28.104 14.863 6.621 1.00 17.59 54 TYR B O 1
ATOM 1347 N N . ALA B 2 55 ? 26.128 15.783 6.127 1.00 16.56 55 ALA B N 1
ATOM 1348 C CA . ALA B 2 55 ? 26.571 16.353 4.860 1.00 17.97 55 ALA B CA 1
ATOM 1349 C C . ALA B 2 55 ? 27.717 17.325 5.107 1.00 18.38 55 ALA B C 1
ATOM 1350 O O . ALA B 2 55 ? 28.739 17.288 4.412 1.00 18.57 55 ALA B O 1
ATOM 1352 N N . ALA B 2 56 ? 27.542 18.177 6.115 1.00 16.63 56 ALA B N 1
ATOM 1353 C CA . ALA B 2 56 ? 28.571 19.115 6.518 1.00 17.50 56 ALA B CA 1
ATOM 1354 C C . ALA B 2 56 ? 29.824 18.406 7.013 1.00 17.95 56 ALA B C 1
ATOM 1355 O O . ALA B 2 56 ? 30.915 18.809 6.659 1.00 17.52 56 ALA B O 1
ATOM 1357 N N . CYS B 2 57 ? 29.657 17.355 7.818 1.00 20.54 57 CYS B N 1
ATOM 1358 C CA . CYS B 2 57 ? 30.774 16.590 8.364 1.00 22.00 57 CYS B CA 1
ATOM 1359 C C . CYS B 2 57 ? 31.606 15.943 7.252 1.00 20.95 57 CYS B C 1
ATOM 1360 O O . CYS B 2 57 ? 32.834 15.937 7.314 1.00 19.75 57 CYS B O 1
ATOM 1363 N N . PHE B 2 58 ? 30.934 15.424 6.233 1.00 19.36 58 PHE B N 1
ATOM 1364 C CA . PHE B 2 58 ? 31.622 14.816 5.100 1.00 21.43 58 PHE B CA 1
ATOM 1365 C C . PHE B 2 58 ? 32.430 15.831 4.296 1.00 21.73 58 PHE B C 1
ATOM 1366 O O . PHE B 2 58 ? 33.524 15.507 3.831 1.00 23.43 58 PHE B O 1
ATOM 1374 N N . GLN B 2 59 ? 31.893 17.036 4.132 1.00 21.52 59 GLN B N 1
ATOM 1375 C CA . GLN B 2 59 ? 32.608 18.127 3.476 1.00 22.57 59 GLN B CA 1
ATOM 1376 C C . GLN B 2 59 ? 33.869 18.476 4.258 1.00 23.10 59 GLN B C 1
ATOM 1377 O O . GLN B 2 59 ? 34.929 18.678 3.671 1.00 22.54 59 GLN B O 1
ATOM 1383 N N . GLY B 2 60 ? 33.743 18.541 5.582 1.00 23.53 60 GLY B N 1
ATOM 1384 C CA . GLY B 2 60 ? 34.890 18.739 6.451 1.00 24.45 60 GLY B CA 1
ATOM 1385 C C . GLY B 2 60 ? 35.922 17.643 6.268 1.00 24.88 60 GLY B C 1
ATOM 1386 O O . GLY B 2 60 ? 37.122 17.912 6.199 1.00 25.18 60 GLY B O 1
ATOM 1387 N N . ALA B 2 61 ? 35.443 16.405 6.186 1.00 24.13 61 ALA B N 1
ATOM 1388 C CA . ALA B 2 61 ? 36.301 15.249 6.047 1.00 25.60 61 ALA B CA 1
ATOM 1389 C C . ALA B 2 61 ? 37.004 15.239 4.683 1.00 26.75 61 ALA B C 1
ATOM 1390 O O . ALA B 2 61 ? 38.149 14.788 4.582 1.00 27.24 61 ALA B O 1
ATOM 1392 N N . LEU B 2 62 ? 36.338 15.747 3.647 1.00 26.32 62 LEU B N 1
ATOM 1393 C CA . LEU B 2 62 ? 36.968 15.874 2.333 1.00 27.22 62 LEU B CA 1
ATOM 1394 C C . LEU B 2 62 ? 38.163 16.818 2.350 1.00 27.90 62 LEU B C 1
ATOM 1395 O O . LEU B 2 62 ? 39.163 16.561 1.677 1.00 27.92 62 LEU B O 1
ATOM 1400 N N . GLY B 2 63 ? 38.047 17.896 3.115 1.00 29.29 63 GLY B N 1
ATOM 1401 C CA . GLY B 2 63 ? 39.135 18.834 3.318 1.00 29.98 63 GLY B CA 1
ATOM 1402 C C . GLY B 2 63 ? 40.314 18.197 4.029 1.00 30.82 63 GLY B C 1
ATOM 1403 O O . GLY B 2 63 ? 41.470 18.436 3.653 1.00 31.88 63 GLY B O 1
ATOM 1404 N N . VAL B 2 64 ? 40.032 17.390 5.050 1.00 30.52 64 VAL B N 1
ATOM 1405 C CA . VAL B 2 64 ? 41.078 16.659 5.775 1.00 32.24 64 VAL B CA 1
ATOM 1406 C C . VAL B 2 64 ? 41.818 15.732 4.814 1.00 32.85 64 VAL B C 1
ATOM 1407 O O . VAL B 2 64 ? 43.046 15.744 4.740 1.00 34.14 64 VAL B O 1
ATOM 1411 N N . VAL B 2 65 ? 41.050 14.930 4.090 1.00 32.14 65 VAL B N 1
ATOM 1412 C CA . VAL B 2 65 ? 41.578 14.005 3.093 1.00 33.14 65 VAL B CA 1
ATOM 1413 C C . VAL B 2 65 ? 42.424 14.729 2.040 1.00 35.74 65 VAL B C 1
ATOM 1414 O O . VAL B 2 65 ? 43.471 14.230 1.640 1.00 35.62 65 VAL B O 1
ATOM 1418 N N . SER B 2 66 ? 41.973 15.910 1.630 1.00 37.99 66 SER B N 1
ATOM 1419 C CA . SER B 2 66 ? 42.631 16.694 0.589 1.00 39.93 66 SER B CA 1
ATOM 1420 C C . SER B 2 66 ? 43.999 17.187 1.055 1.00 41.93 66 SER B C 1
ATOM 1421 O O . SER B 2 66 ? 44.955 17.147 0.296 1.00 42.65 66 SER B O 1
ATOM 1424 N N . ARG B 2 67 ? 44.070 17.649 2.302 1.00 43.22 67 ARG B N 1
ATOM 1425 C CA . ARG B 2 67 ? 45.310 18.133 2.899 1.00 44.22 67 ARG B CA 1
ATOM 1426 C C . ARG B 2 67 ? 46.282 16.996 3.190 1.00 44.54 67 ARG B C 1
ATOM 1427 O O . ARG B 2 67 ? 47.475 17.126 2.943 1.00 45.58 67 ARG B O 1
ATOM 1435 N N . ARG B 2 68 ? 45.773 15.886 3.717 1.00 43.99 68 ARG B N 1
ATOM 1436 C CA . ARG B 2 68 ? 46.630 14.755 4.072 1.00 43.94 68 ARG B CA 1
ATOM 1437 C C . ARG B 2 68 ? 47.260 14.114 2.835 1.00 46.00 68 ARG B C 1
ATOM 1438 O O . ARG B 2 68 ? 48.471 13.876 2.805 1.00 46.36 68 ARG B O 1
ATOM 1446 N N . ASN B 2 69 ? 46.441 13.859 1.818 1.00 46.69 69 ASN B N 1
ATOM 1447 C CA . ASN B 2 69 ? 46.878 13.126 0.629 1.00 48.59 69 ASN B CA 1
ATOM 1448 C C . ASN B 2 69 ? 47.337 14.030 -0.516 1.00 49.07 69 ASN B C 1
ATOM 1449 O O . ASN B 2 69 ? 47.726 13.538 -1.572 1.00 48.79 69 ASN B O 1
ATOM 1454 N N . LYS B 2 70 ? 47.304 15.341 -0.287 1.00 50.75 70 LYS B N 1
ATOM 1455 C CA . LYS B 2 70 ? 47.692 16.343 -1.280 1.00 52.20 70 LYS B CA 1
ATOM 1456 C C . LYS B 2 70 ? 46.984 16.090 -2.615 1.00 53.33 70 LYS B C 1
ATOM 1457 O O . LYS B 2 70 ? 47.613 15.998 -3.670 1.00 53.74 70 LYS B O 1
ATOM 1460 N N . ILE B 2 71 ? 45.664 15.962 -2.538 1.00 53.59 71 ILE B N 1
ATOM 1461 C CA . ILE B 2 71 ? 44.827 15.726 -3.704 1.00 53.80 71 ILE B CA 1
ATOM 1462 C C . ILE B 2 71 ? 43.795 16.841 -3.777 1.00 53.47 71 ILE B C 1
ATOM 1463 O O . ILE B 2 71 ? 43.355 17.371 -2.752 1.00 53.65 71 ILE B O 1
ATOM 1467 N N . ASP B 2 72 ? 43.424 17.211 -4.992 1.00 52.63 72 ASP B N 1
ATOM 1468 C CA . ASP B 2 72 ? 42.569 18.366 -5.199 1.00 52.56 72 ASP B CA 1
ATOM 1469 C C . ASP B 2 72 ? 41.103 17.955 -5.312 1.00 50.43 72 ASP B C 1
ATOM 1470 O O . ASP B 2 72 ? 40.743 17.102 -6.125 1.00 50.58 72 ASP B O 1
ATOM 1475 N N . VAL B 2 73 ? 40.272 18.563 -4.472 1.00 47.98 73 VAL B N 1
ATOM 1476 C CA . VAL B 2 73 ? 38.835 18.328 -4.488 1.00 45.98 73 VAL B CA 1
ATOM 1477 C C . VAL B 2 73 ? 38.180 19.543 -5.139 1.00 44.77 73 VAL B C 1
ATOM 1478 O O . VAL B 2 73 ? 38.319 20.652 -4.636 1.00 44.79 73 VAL B O 1
ATOM 1482 N N . PRO B 2 74 ? 3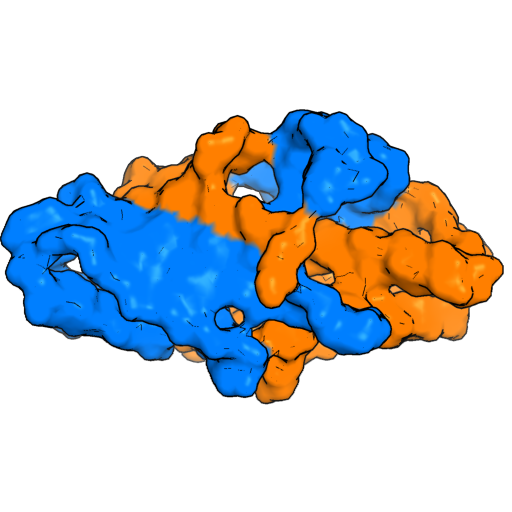7.480 19.352 -6.256 1.00 44.14 74 PRO B N 1
ATOM 1483 C CA . PRO B 2 74 ? 36.773 20.462 -6.910 1.00 44.02 74 PRO B CA 1
ATOM 1484 C C . PRO B 2 74 ? 35.938 21.291 -5.930 1.00 43.54 74 PRO B C 1
ATOM 1485 O O . PRO B 2 74 ? 35.257 20.740 -5.051 1.00 43.03 74 PRO B O 1
ATOM 1489 N N . ALA B 2 75 ? 36.011 22.611 -6.091 1.00 43.23 75 ALA B N 1
ATOM 1490 C CA . ALA B 2 75 ? 35.436 23.571 -5.145 1.00 42.85 75 ALA B CA 1
ATOM 1491 C C . ALA B 2 75 ? 33.900 23.569 -5.118 1.00 41.62 75 ALA B C 1
ATOM 1492 O O . ALA B 2 75 ? 33.284 23.954 -4.118 1.00 42.21 75 ALA B O 1
ATOM 1494 N N . ASP B 2 76 ? 33.297 23.139 -6.219 1.00 39.54 76 ASP B N 1
ATOM 1495 C CA . ASP B 2 76 ? 31.839 23.044 -6.339 1.00 38.04 76 ASP B CA 1
ATOM 1496 C C . ASP B 2 76 ? 31.313 21.629 -6.075 1.00 33.28 76 ASP B C 1
ATOM 1497 O O . ASP B 2 76 ? 30.202 21.299 -6.458 1.00 31.93 76 ASP B O 1
ATOM 1502 N N . SER B 2 77 ? 32.112 20.799 -5.414 1.00 30.65 77 SER B N 1
ATOM 1503 C CA . SER B 2 77 ? 31.670 19.464 -5.004 1.00 28.10 77 SER B CA 1
ATOM 1504 C C . SER B 2 77 ? 30.591 19.574 -3.939 1.00 25.66 77 SER B C 1
ATOM 1505 O O . SER B 2 77 ? 30.650 20.474 -3.099 1.00 24.29 77 SER B O 1
ATOM 1508 N N . THR B 2 78 ? 29.623 18.655 -3.975 1.00 24.76 78 THR B N 1
ATOM 1509 C CA . THR B 2 78 ? 28.531 18.623 -2.999 1.00 25.07 78 THR B CA 1
ATOM 1510 C C . THR B 2 78 ? 28.384 17.248 -2.375 1.00 23.96 78 THR B C 1
ATOM 1511 O O . THR B 2 78 ? 28.774 16.235 -2.969 1.00 23.84 78 THR B O 1
ATOM 1515 N N . ILE B 2 79 ? 27.822 17.226 -1.168 1.00 22.01 79 ILE B N 1
ATOM 1516 C CA . ILE B 2 79 ? 27.429 15.994 -0.491 1.00 21.40 79 ILE B CA 1
ATOM 1517 C C . ILE B 2 79 ? 25.958 16.145 -0.114 1.00 20.83 79 ILE B C 1
ATOM 1518 O O . ILE B 2 79 ? 25.559 17.150 0.477 1.00 22.25 79 ILE B O 1
ATOM 1523 N N . THR B 2 80 ? 25.151 15.165 -0.477 1.00 20.60 80 THR B N 1
ATOM 1524 C CA . THR B 2 80 ? 23.729 15.179 -0.141 1.00 22.06 80 THR B CA 1
ATOM 1525 C C . THR B 2 80 ? 23.518 14.007 0.782 1.00 21.05 80 THR B C 1
ATOM 1526 O O . THR B 2 80 ? 23.874 12.897 0.441 1.00 23.46 80 THR B O 1
ATOM 1530 N N . ALA B 2 81 ? 23.004 14.277 1.973 1.00 19.69 81 ALA B N 1
ATOM 1531 C CA . ALA B 2 81 ? 22.670 13.240 2.918 1.00 20.30 81 ALA B CA 1
ATOM 1532 C C . ALA B 2 81 ? 21.167 13.065 2.932 1.00 19.92 81 ALA B C 1
ATOM 1533 O O . ALA B 2 81 ? 20.438 14.030 3.065 1.00 21.35 81 ALA B O 1
ATOM 1535 N N . ARG B 2 82 ? 20.717 11.831 2.783 1.00 22.16 82 ARG B N 1
ATOM 1536 C CA . ARG B 2 82 ? 19.315 11.469 2.954 1.00 23.28 82 ARG B CA 1
ATOM 1537 C C . ARG B 2 82 ? 19.237 10.561 4.159 1.00 22.53 82 ARG B C 1
ATOM 1538 O O . ARG B 2 82 ? 19.921 9.530 4.221 1.00 23.07 82 ARG B O 1
ATOM 1546 N N . VAL B 2 83 ? 18.411 10.966 5.120 1.00 21.93 83 VAL B N 1
ATOM 1547 C CA . VAL B 2 83 ? 18.272 10.301 6.404 1.00 21.72 83 VAL B CA 1
ATOM 1548 C C . VAL B 2 83 ? 16.820 9.866 6.625 1.00 23.53 83 VAL B C 1
ATOM 1549 O O . VAL B 2 83 ? 15.936 10.712 6.761 1.00 24.74 83 VAL B O 1
ATOM 1553 N N . GLY B 2 84 ? 16.578 8.561 6.660 1.00 24.51 84 GLY B N 1
ATOM 1554 C CA . GLY B 2 84 ? 15.251 8.018 6.923 1.00 26.51 84 GLY B CA 1
ATOM 1555 C C . GLY B 2 84 ? 15.077 7.596 8.378 1.00 27.18 84 GLY B C 1
ATOM 1556 O O . GLY B 2 84 ? 15.981 7.021 8.961 1.00 27.93 84 GLY B O 1
ATOM 1557 N N . LEU B 2 85 ? 13.928 7.921 8.958 1.00 28.52 85 LEU B N 1
ATOM 1558 C CA . LEU B 2 85 ? 13.517 7.448 10.278 1.00 30.21 85 LEU B CA 1
ATOM 1559 C C . LEU B 2 85 ? 12.652 6.218 10.073 1.00 32.77 85 LEU B C 1
ATOM 1560 O O . LEU B 2 85 ? 11.670 6.277 9.339 1.00 31.75 85 LEU B O 1
ATOM 1565 N N . GLN B 2 86 ? 13.006 5.126 10.733 1.00 36.35 86 GLN B N 1
ATOM 1566 C CA . GLN B 2 86 ? 12.268 3.869 10.623 1.00 39.71 86 GLN B CA 1
ATOM 1567 C C . GLN B 2 86 ? 11.707 3.474 11.985 1.00 40.73 86 GLN B C 1
ATOM 1568 O O . GLN B 2 86 ? 12.348 3.706 13.009 1.00 39.61 86 GLN B O 1
ATOM 1574 N N . LYS B 2 87 ? 10.501 2.906 11.990 1.00 42.46 87 LYS B N 1
ATOM 1575 C CA . LYS B 2 87 ? 9.831 2.489 13.223 1.00 43.98 87 LYS B CA 1
ATOM 1576 C C . LYS B 2 87 ? 9.606 0.981 13.229 1.00 44.22 87 LYS B C 1
ATOM 1577 O O . LYS B 2 87 ? 9.503 0.363 12.167 1.00 44.95 87 LYS B O 1
ATOM 1579 N N . PHE B 2 92 ? 12.676 3.038 17.056 1.00 38.34 92 PHE B N 1
ATOM 1580 C CA . PHE B 2 92 ? 13.223 4.016 16.100 1.00 36.81 92 PHE B CA 1
ATOM 1581 C C . PHE B 2 92 ? 14.711 3.805 15.734 1.00 35.72 92 PHE B C 1
ATOM 1582 O O . PHE B 2 92 ? 15.564 3.620 16.609 1.00 35.58 92 PHE B O 1
ATOM 1590 N N . ALA B 2 93 ? 15.001 3.842 14.429 1.00 33.35 93 ALA B N 1
ATOM 1591 C CA . ALA B 2 93 ? 16.366 3.798 13.911 1.00 30.72 93 ALA B CA 1
ATOM 1592 C C . ALA B 2 93 ? 16.532 4.712 12.697 1.00 29.03 93 ALA B C 1
ATOM 1593 O O . ALA B 2 93 ? 15.565 5.012 11.985 1.00 28.59 93 ALA B O 1
ATOM 1595 N N . LEU B 2 94 ? 17.772 5.129 12.451 1.00 26.67 94 LEU B N 1
ATOM 1596 C CA . LEU B 2 94 ? 18.082 5.991 11.329 1.00 25.97 94 LEU B CA 1
ATOM 1597 C C . LEU B 2 94 ? 18.715 5.159 10.234 1.00 25.82 94 LEU B C 1
ATOM 1598 O O . LEU B 2 94 ? 19.372 4.166 10.495 1.00 25.38 94 LEU B O 1
ATOM 1603 N N . ASP B 2 95 ? 18.483 5.589 9.005 1.00 27.46 95 ASP B N 1
ATOM 1604 C CA . ASP B 2 95 ? 19.040 4.984 7.811 1.00 29.88 95 ASP B CA 1
ATOM 1605 C C . ASP B 2 95 ? 19.676 6.131 7.027 1.00 27.09 95 ASP B C 1
ATOM 1606 O O . ASP B 2 95 ? 19.086 7.192 6.928 1.00 27.08 95 ASP B O 1
ATOM 1611 N N . VAL B 2 96 ? 20.870 5.944 6.484 1.00 25.14 96 VAL B N 1
ATOM 1612 C CA . VAL B 2 96 ? 21.573 7.046 5.833 1.00 24.33 96 VAL B CA 1
ATOM 1613 C C . VAL B 2 96 ? 22.100 6.676 4.461 1.00 24.44 96 VAL B C 1
ATOM 1614 O O . VAL B 2 96 ? 22.644 5.592 4.283 1.00 25.30 96 VAL B O 1
ATOM 1618 N N . GLU B 2 97 ? 21.927 7.596 3.512 1.00 25.61 97 GLU B N 1
ATOM 1619 C CA . GLU B 2 97 ? 22.570 7.577 2.207 1.00 26.86 97 GLU B CA 1
ATOM 1620 C C . GLU B 2 97 ? 23.292 8.913 1.994 1.00 25.85 97 GLU B C 1
ATOM 1621 O O . GLU B 2 97 ? 22.691 9.978 2.132 1.00 26.45 97 GLU B O 1
ATOM 1627 N N . LEU B 2 98 ? 24.574 8.843 1.657 1.00 23.52 98 LEU B N 1
ATOM 1628 C CA . LEU B 2 98 ? 25.379 10.002 1.315 1.00 23.46 98 LEU B CA 1
ATOM 1629 C C . LEU B 2 98 ? 25.780 9.926 -0.154 1.00 24.08 98 LEU B C 1
ATOM 1630 O O . LEU B 2 98 ? 26.345 8.929 -0.565 1.00 25.55 98 LEU B O 1
ATOM 1635 N N . GLU B 2 99 ? 25.515 10.985 -0.913 1.00 23.48 99 GLU B N 1
ATOM 1636 C CA . GLU B 2 99 ? 25.803 11.039 -2.345 1.00 25.52 99 GLU B CA 1
ATOM 1637 C C . GLU B 2 99 ? 26.625 12.272 -2.690 1.00 23.89 99 GLU B C 1
ATOM 1638 O O . GLU B 2 99 ? 26.170 13.393 -2.505 1.00 23.51 99 GLU B O 1
ATOM 1644 N N . GLY B 2 100 ? 27.837 12.060 -3.184 1.00 24.00 100 GLY B N 1
ATOM 1645 C CA . GLY B 2 100 ? 28.723 13.140 -3.554 1.00 23.82 100 GLY B CA 1
ATOM 1646 C C . GLY B 2 100 ? 28.816 13.391 -5.046 1.00 24.25 100 GLY B C 1
ATOM 1647 O O . GLY B 2 100 ? 28.831 12.461 -5.856 1.00 24.91 100 GLY B O 1
ATOM 1648 N N . HIS B 2 101 ? 28.891 14.656 -5.415 1.00 24.69 101 HIS B N 1
ATOM 1649 C CA . HIS B 2 101 ? 29.101 15.041 -6.802 1.00 25.67 101 HIS B CA 1
ATOM 1650 C C . HIS B 2 101 ? 30.408 15.821 -6.857 1.00 25.47 101 HIS B C 1
ATOM 1651 O O . HIS B 2 101 ? 30.566 16.804 -6.148 1.00 26.71 101 HIS B O 1
ATOM 1658 N N . PHE B 2 102 ? 31.346 15.356 -7.671 1.00 25.90 102 PHE B N 1
ATOM 1659 C CA . PHE B 2 102 ? 32.672 15.952 -7.761 1.00 27.47 102 PHE B CA 1
ATOM 1660 C C . PHE B 2 102 ? 32.968 16.341 -9.214 1.00 30.15 102 PHE B C 1
ATOM 1661 O O . PHE B 2 102 ? 33.542 15.552 -9.952 1.00 30.15 102 PHE B O 1
ATOM 1669 N N . PRO B 2 103 ? 32.585 17.541 -9.629 1.00 32.58 103 PRO B N 1
ATOM 1670 C CA . PRO B 2 103 ? 32.682 17.915 -11.048 1.00 34.39 103 PRO B CA 1
ATOM 1671 C C . PRO B 2 103 ? 34.097 17.711 -11.589 1.00 35.94 103 PRO B C 1
ATOM 1672 O O . PRO B 2 103 ? 35.047 18.197 -10.983 1.00 35.68 103 PRO B O 1
ATOM 1676 N N . GLY B 2 104 ? 34.230 16.954 -12.677 1.00 38.11 104 GLY B N 1
ATOM 1677 C CA . GLY B 2 104 ? 35.514 16.789 -13.345 1.00 39.72 104 GLY B CA 1
ATOM 1678 C C . GLY B 2 104 ? 36.337 15.584 -12.923 1.00 40.49 104 GLY B C 1
ATOM 1679 O O . GLY B 2 104 ? 37.346 15.277 -13.556 1.00 41.64 104 GLY B O 1
ATOM 1680 N N . LEU B 2 105 ? 35.936 14.910 -11.849 1.00 40.15 105 LEU B N 1
ATOM 1681 C CA . LEU B 2 105 ? 36.589 13.679 -11.431 1.00 39.74 105 LEU B CA 1
ATOM 1682 C C . LEU B 2 105 ? 35.918 12.496 -12.093 1.00 39.55 105 LEU B C 1
ATOM 1683 O O . LEU B 2 105 ? 34.749 12.566 -12.450 1.00 39.89 105 LEU B O 1
ATOM 1688 N N . SER B 2 106 ? 36.648 11.397 -12.233 1.00 40.28 106 SER B N 1
ATOM 1689 C CA . SER B 2 106 ? 36.064 10.141 -12.695 1.00 41.67 106 SER B CA 1
ATOM 1690 C C . SER B 2 106 ? 35.295 9.457 -11.566 1.00 41.89 106 SER B C 1
ATOM 1691 O O . SER B 2 106 ? 35.538 9.730 -10.399 1.00 42.75 106 SER B O 1
ATOM 1694 N N . ARG B 2 107 ? 34.375 8.563 -11.921 1.00 42.03 107 ARG B N 1
ATOM 1695 C CA . ARG B 2 107 ? 33.606 7.797 -10.938 1.00 41.84 107 ARG B CA 1
ATOM 1696 C C . ARG B 2 107 ? 34.530 7.053 -9.965 1.00 41.71 107 ARG B C 1
ATOM 1697 O O . ARG B 2 107 ? 34.214 6.908 -8.787 1.00 39.99 107 ARG B O 1
ATOM 1700 N N . GLU B 2 108 ? 35.674 6.592 -10.460 1.00 41.68 108 GLU B N 1
ATOM 1701 C CA . GLU B 2 108 ? 36.637 5.880 -9.622 1.00 41.62 108 GLU B CA 1
ATOM 1702 C C . GLU B 2 108 ? 37.300 6.796 -8.588 1.00 40.06 108 GLU B C 1
ATOM 1703 O O . GLU B 2 108 ? 37.469 6.399 -7.434 1.00 39.99 108 GLU B O 1
ATOM 1706 N N . GLN B 2 109 ? 37.669 8.006 -9.001 1.00 38.93 109 GLN B N 1
ATOM 1707 C CA . GLN B 2 109 ? 38.277 8.988 -8.099 1.00 38.16 109 GLN B CA 1
ATOM 1708 C C . GLN B 2 109 ? 37.272 9.431 -7.037 1.00 35.57 109 GLN B C 1
ATOM 1709 O O . GLN B 2 109 ? 37.595 9.496 -5.855 1.00 34.19 109 GLN B O 1
ATOM 1715 N N . ALA B 2 110 ? 36.059 9.736 -7.481 1.00 34.13 110 ALA B N 1
ATOM 1716 C CA . ALA B 2 110 ? 34.976 10.168 -6.597 1.00 32.72 110 ALA B CA 1
ATOM 1717 C C . ALA B 2 110 ? 34.662 9.109 -5.544 1.00 32.87 110 ALA B C 1
ATOM 1718 O O . ALA B 2 110 ? 34.487 9.437 -4.379 1.00 32.82 110 ALA B O 1
ATOM 1720 N N . GLU B 2 111 ? 34.613 7.845 -5.950 1.00 33.96 111 GLU B N 1
ATOM 1721 C CA . GLU B 2 111 ? 34.340 6.747 -5.027 1.00 34.92 111 GLU B CA 1
ATOM 1722 C C . GLU B 2 111 ? 35.464 6.572 -4.008 1.00 33.92 111 GLU B C 1
ATOM 1723 O O . GLU B 2 111 ? 35.201 6.288 -2.844 1.00 31.88 111 GLU B O 1
ATOM 1729 N N . GLY B 2 112 ? 36.710 6.751 -4.439 1.00 33.88 112 GLY B N 1
ATOM 1730 C CA . GLY B 2 112 ? 37.846 6.742 -3.527 1.00 33.32 112 GLY B CA 1
ATOM 1731 C C . GLY B 2 112 ? 37.784 7.877 -2.503 1.00 33.17 112 GLY B C 1
ATOM 1732 O O . GLY B 2 112 ? 38.148 7.699 -1.344 1.00 32.59 112 GLY B O 1
ATOM 1733 N N . LEU B 2 113 ? 37.309 9.043 -2.932 1.00 32.98 113 LEU B N 1
ATOM 1734 C CA . LEU B 2 113 ? 37.160 10.188 -2.037 1.00 32.21 113 LEU B CA 1
ATOM 1735 C C . LEU B 2 113 ? 36.086 9.936 -0.985 1.00 29.87 113 LEU B C 1
ATOM 1736 O O . LEU B 2 113 ? 36.263 10.308 0.166 1.00 28.64 113 LEU B O 1
ATOM 1749 N N . HIS B 2 115 ? 34.982 6.947 0.138 1.00 28.89 115 HIS B N 1
ATOM 1750 C CA . HIS B 2 115 ? 35.464 5.961 1.096 1.00 30.54 115 HIS B CA 1
ATOM 1751 C C . HIS B 2 115 ? 36.496 6.557 2.067 1.00 29.97 115 HIS B C 1
ATOM 1752 O O . HIS B 2 115 ? 36.467 6.261 3.261 1.00 29.74 115 HIS B O 1
ATOM 1759 N N . ALA B 2 116 ? 37.372 7.432 1.578 1.00 29.25 116 ALA B N 1
ATOM 1760 C CA . ALA B 2 116 ? 38.383 8.050 2.451 1.00 29.34 116 ALA B CA 1
ATOM 1761 C C . ALA B 2 116 ? 37.739 8.992 3.474 1.00 28.33 116 ALA B C 1
ATOM 1762 O O . ALA B 2 116 ? 38.116 9.017 4.637 1.00 26.91 116 ALA B O 1
ATOM 1764 N N . ALA B 2 117 ? 36.753 9.759 3.023 1.00 28.48 117 ALA B N 1
ATOM 1765 C CA . ALA B 2 117 ? 36.064 10.707 3.894 1.00 27.99 117 ALA B CA 1
ATOM 1766 C C . ALA B 2 117 ? 35.328 9.954 5.012 1.00 27.93 117 ALA B C 1
ATOM 1767 O O . ALA B 2 117 ? 35.305 10.394 6.165 1.00 27.66 117 ALA B O 1
ATOM 1769 N N . HIS B 2 118 ? 34.757 8.804 4.661 1.00 27.09 118 HIS B N 1
ATOM 1770 C CA . HIS B 2 118 ? 33.984 7.997 5.586 1.00 27.08 118 HIS B CA 1
ATOM 1771 C C . HIS B 2 118 ? 34.812 7.434 6.735 1.00 27.22 118 HIS B C 1
ATOM 1772 O O . HIS B 2 118 ? 34.271 7.144 7.795 1.00 24.89 118 HIS B O 1
ATOM 1779 N N . GLU B 2 119 ? 36.115 7.259 6.511 1.00 28.71 119 GLU B N 1
ATOM 1780 C CA . GLU B 2 119 ? 37.035 6.782 7.547 1.00 30.39 119 GLU B CA 1
ATOM 1781 C C . GLU B 2 119 ? 37.470 7.881 8.515 1.00 29.78 119 GLU B C 1
ATOM 1782 O O . GLU B 2 119 ? 37.905 7.599 9.623 1.00 32.59 119 GLU B O 1
ATOM 1788 N N . VAL B 2 120 ? 37.345 9.130 8.094 1.00 27.93 120 VAL B N 1
ATOM 1789 C CA . VAL B 2 120 ? 37.755 10.281 8.888 1.00 28.32 120 VAL B CA 1
ATOM 1790 C C . VAL B 2 120 ? 36.583 10.905 9.671 1.00 26.54 120 VAL B C 1
ATOM 1791 O O . VAL B 2 120 ? 36.709 11.251 10.850 1.00 27.22 120 VAL B O 1
ATOM 1795 N N . CYS B 2 121 ? 35.459 11.071 8.987 1.00 23.32 121 CYS B N 1
ATOM 1796 C CA . CYS B 2 121 ? 34.292 11.781 9.508 1.00 21.69 121 CYS B CA 1
ATOM 1797 C C . CYS B 2 121 ? 33.848 11.214 10.852 1.00 18.53 121 CYS B C 1
ATOM 1798 O O . CYS B 2 121 ? 33.590 10.032 10.953 1.00 18.43 121 CYS B O 1
ATOM 1801 N N . PRO B 2 122 ? 33.774 12.037 11.896 1.00 18.27 122 PRO B N 1
ATOM 1802 C CA . PRO B 2 122 ? 33.330 11.546 13.199 1.00 18.27 122 PRO B CA 1
ATOM 1803 C C . PRO B 2 122 ? 31.866 11.087 13.271 1.00 17.71 122 PRO B C 1
ATOM 1804 O O . PRO B 2 122 ? 31.587 10.272 14.142 1.00 17.94 122 PRO B O 1
ATOM 1808 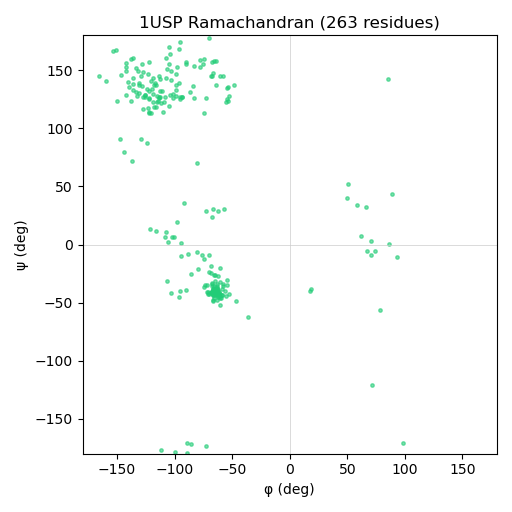N N . TYR B 2 123 ? 30.960 11.588 12.428 1.00 16.94 123 TYR B N 1
ATOM 1809 C CA . TYR B 2 123 ? 29.587 11.032 12.401 1.00 17.41 123 TYR B CA 1
ATOM 1810 C C . TYR B 2 123 ? 29.628 9.557 11.971 1.00 17.88 123 TYR B C 1
ATOM 1811 O O . TYR B 2 123 ? 28.892 8.738 12.501 1.00 17.86 123 TYR B O 1
ATOM 1820 N N . SER B 2 124 ? 30.474 9.241 10.987 1.00 18.36 124 SER B N 1
ATOM 1821 C CA . SER B 2 124 ? 30.660 7.863 10.523 1.00 19.72 124 SER B CA 1
ATOM 1822 C C . SER B 2 124 ? 31.227 6.969 11.616 1.00 20.52 124 SER B C 1
ATOM 1823 O O . SER B 2 124 ? 30.782 5.837 11.797 1.00 20.90 124 SER B O 1
ATOM 1826 N N . ALA B 2 125 ? 32.217 7.470 12.337 1.00 21.20 125 ALA B N 1
ATOM 1827 C CA . ALA B 2 125 ? 32.772 6.729 13.468 1.00 22.26 125 ALA B CA 1
ATOM 1828 C C . ALA B 2 125 ? 31.706 6.512 14.559 1.00 22.49 125 ALA B C 1
ATOM 1829 O O . ALA B 2 125 ? 31.559 5.413 15.089 1.00 23.66 125 ALA B O 1
ATOM 1831 N N . ALA B 2 126 ? 30.956 7.572 14.861 1.00 21.67 126 ALA B N 1
ATOM 1832 C CA . ALA B 2 126 ? 29.884 7.551 15.870 1.00 20.84 126 ALA B CA 1
ATOM 1833 C C . ALA B 2 126 ? 28.764 6.576 15.584 1.00 20.75 126 ALA B C 1
ATOM 1834 O O . ALA B 2 126 ? 28.202 6.011 16.510 1.00 19.42 126 ALA B O 1
ATOM 1836 N N . THR B 2 127 ? 28.457 6.352 14.312 1.00 21.26 127 THR B N 1
ATOM 1837 C CA . THR B 2 127 ? 27.300 5.556 13.949 1.00 22.73 127 THR B CA 1
ATOM 1838 C C . THR B 2 127 ? 27.687 4.199 13.381 1.00 25.33 127 THR B C 1
ATOM 1839 O O . THR B 2 127 ? 26.811 3.454 12.962 1.00 24.89 127 THR B O 1
ATOM 1843 N N . ARG B 2 128 ? 28.981 3.879 13.427 1.00 26.88 128 ARG B N 1
ATOM 1844 C CA . ARG B 2 128 ? 29.532 2.655 12.847 1.00 31.49 128 ARG B CA 1
ATOM 1845 C C . ARG B 2 128 ? 28.804 1.427 13.389 1.00 32.38 128 ARG B C 1
ATOM 1846 O O . ARG B 2 128 ? 28.519 1.344 14.587 1.00 31.87 128 ARG B O 1
ATOM 1854 N N . ASN B 2 129 ? 28.458 0.508 12.490 1.00 33.10 129 ASN B N 1
ATOM 1855 C CA . ASN B 2 129 ? 27.802 -0.762 12.848 1.00 33.71 129 ASN B CA 1
ATOM 1856 C C . ASN B 2 129 ? 26.349 -0.673 13.331 1.00 34.24 129 ASN B C 1
ATOM 1857 O O . ASN B 2 129 ? 25.700 -1.706 13.471 1.00 35.83 129 ASN B O 1
ATOM 1862 N N . ASN B 2 130 ? 25.838 0.539 13.567 1.00 32.43 130 ASN B N 1
ATOM 1863 C CA . ASN B 2 130 ? 24.474 0.744 14.063 1.00 31.66 130 ASN B CA 1
ATOM 1864 C C . ASN B 2 130 ? 23.539 1.277 12.994 1.00 31.38 130 ASN B C 1
ATOM 1865 O O . ASN B 2 130 ? 22.333 1.053 13.039 1.00 30.71 130 ASN B O 1
ATOM 1870 N N . VAL B 2 131 ? 24.105 2.050 12.078 1.00 30.90 131 VAL B N 1
ATOM 1871 C CA . VAL B 2 131 ? 23.359 2.665 10.997 1.00 30.99 131 VAL B CA 1
ATOM 1872 C C . VAL B 2 131 ? 23.954 2.143 9.706 1.00 32.21 131 VAL B C 1
ATOM 1873 O O . VAL B 2 131 ? 25.183 2.084 9.565 1.00 31.75 131 VAL B O 1
ATOM 1877 N N . ASP B 2 132 ? 23.089 1.731 8.782 1.00 32.87 132 ASP B N 1
ATOM 1878 C CA . ASP B 2 132 ? 23.529 1.376 7.438 1.00 34.63 132 ASP B CA 1
ATOM 1879 C C . ASP B 2 132 ? 23.813 2.699 6.765 1.00 33.14 132 ASP B C 1
ATOM 1880 O O . ASP B 2 132 ? 22.901 3.526 6.620 1.00 34.43 132 ASP B O 1
ATOM 1885 N N . VAL B 2 133 ? 25.083 2.950 6.457 1.00 30.23 133 VAL B N 1
ATOM 1886 C CA . VAL B 2 133 ? 25.459 4.145 5.713 1.00 29.81 133 VAL B CA 1
ATOM 1887 C C . VAL B 2 133 ? 25.900 3.701 4.335 1.00 29.40 133 VAL B C 1
ATOM 1888 O O . VAL B 2 133 ? 26.909 3.028 4.195 1.00 30.75 133 VAL B O 1
ATOM 1892 N N . ARG B 2 134 ? 25.135 4.093 3.330 1.00 28.47 134 ARG B N 1
ATOM 1893 C CA . ARG B 2 134 ? 25.432 3.780 1.941 1.00 28.92 134 ARG B CA 1
ATOM 1894 C C . ARG B 2 134 ? 26.063 4.987 1.244 1.00 27.01 134 ARG B C 1
ATOM 1895 O O . ARG B 2 134 ? 25.499 6.070 1.272 1.00 25.69 134 ARG B O 1
ATOM 1903 N N . LEU B 2 135 ? 27.225 4.781 0.626 1.00 26.92 135 LEU B N 1
ATOM 1904 C CA . LEU B 2 135 ? 27.959 5.803 -0.115 1.00 26.83 135 LEU B CA 1
ATOM 1905 C C . LEU B 2 135 ? 27.706 5.706 -1.626 1.00 28.37 135 LEU B C 1
ATOM 1906 O O . LEU B 2 135 ? 27.866 4.636 -2.219 1.00 29.67 135 LEU B O 1
ATOM 1911 N N . LYS B 2 136 ? 27.326 6.829 -2.231 1.00 28.01 136 LYS B N 1
ATOM 1912 C CA . LYS B 2 136 ? 27.029 6.922 -3.659 1.00 28.97 136 LYS B CA 1
ATOM 1913 C C . LYS B 2 136 ? 27.747 8.113 -4.281 1.00 27.98 136 LYS B C 1
ATOM 1914 O O . LYS B 2 136 ? 27.979 9.129 -3.631 1.00 23.87 136 LYS B O 1
ATOM 1920 N N . VAL B 2 137 ? 28.083 7.960 -5.558 1.00 28.72 137 VAL B N 1
ATOM 1921 C CA . VAL B 2 137 ? 28.618 9.027 -6.376 1.00 29.81 137 VAL B CA 1
ATOM 1922 C C . VAL B 2 137 ? 27.585 9.388 -7.455 1.00 32.12 137 VAL B C 1
ATOM 1923 O O . VAL B 2 137 ? 26.930 8.527 -8.034 1.00 32.52 137 VAL B O 1
ATOM 1927 N N . ARG B 2 138 ? 27.503 10.675 -7.741 1.00 33.61 138 ARG B N 1
ATOM 1928 C CA . ARG B 2 138 ? 26.511 11.256 -8.623 1.00 35.95 138 ARG B CA 1
ATOM 1929 C C . ARG B 2 138 ? 27.198 11.785 -9.871 1.00 36.76 138 ARG B C 1
ATOM 1930 O O . ARG B 2 138 ? 28.192 12.495 -9.773 1.00 35.51 138 ARG B O 1
ATOM 1938 N N . GLU B 2 139 ? 26.650 11.447 -11.033 1.00 39.58 139 GLU B N 1
ATOM 1939 C CA . GLU B 2 139 ? 27.185 11.889 -12.322 1.00 41.91 139 GLU B CA 1
ATOM 1940 C C . GLU B 2 139 ? 27.000 13.390 -12.550 1.00 41.47 139 GLU B C 1
ATOM 1941 O O . GLU B 2 139 ? 25.928 13.967 -12.304 1.00 40.41 139 GLU B O 1
#